Protein AF-A0A6I9YTC7-F1 (afdb_monomer_lite)

Foldseek 3Di:
DDDDDDDDDDDDDDDDDDDDDDDDDDDDDDDDDDDDDDDDDDDDDDDDDDDDDDDDDDDDDDDDDDDDDDDPDVVVVVVVVVVVVVVVVVVVVVVVVVVVVVVVVVVVVVVVVVVVVVVVVVVVVVVVVVVVVVVVVVVVVVVVVVVVVVVVVVVVVVVVVVVVVVVVVVVVVVVVVVVVVVVVVVVVVVVVVVVVVVVVVVVVVVVVVVVVVVVVVVVVVLVVCVVPPDDPPQWFDDPNKTKHKDPDQDFPVVLQVVLVVVQWGWDDDPDPVVVVVVCVRRDDDPVPVVLVVLVVVQVVDPGDRRTITITINPDRDNPD

pLDDT: mean 71.02, std 24.82, range [24.92, 98.5]

Secondary structure (DSSP, 8-state):
-------------------------------------------------------------------------HHHHHHHHHHHHHHHHHHHHHHHHHHHHHHHHHHHHHHHHHHHHHHHHHHHHHHHHHHHHHHHHHHHHHHHHHHHHHHHHHHHHHHHHHHHHHHHHHHHHHHHHHHHHHHHHHHHHHHHHHHHHHHHHHHHHHHHHHHHHHHHHHHHHHHHHHHS----TTPEEETTEEEEE-S----HHHHHHHHHHTT-EE---SSTTHHHHHHHHH--STTHHHHHHHHHHHTTSSS----SPEEEE-S-----

Sequence (320 aa):
MAGDITYADLRFARSPPEKSHGEEPNEGELTYENLQVPLGLEKEAAEGGTLKNTPELPCWATSCHRWRPVTNRPMLGALALCLFLLATNITLGVQYMQASRQLQQASRDHAAKSLFLGERTQHLQASLEKSQHRLRLTEQELNSTQKELNSTQKELNSTKKELNSTKKELNSTTEALWQSQAAKNQTWRQLQHQELLLGQANHSLALLQRERASLKINLSQASSCRKIGCCPDGWTLFRWKCLWVSEDQISWWKSKEACDKESSRLLVLPEPWSVRELWEAIVSTEQHQLMLRMYEKNFASSNPVVFTFVKIHLDLQPII

Radius of gyration: 88.44 Å; chains: 1; bounding box: 152×68×238 Å

InterPro domains:
  IPR016186 C-type lectin-like/link domain superfamily [G3DSA:3.10.100.10] (210-303)
  IPR016187 C-type lectin fold [SSF56436] (197-272)
  IPR039689 B-cell differentiation antigen CD72 [PTHR15028] (1-287)

Structure (mmCIF, N/CA/C/O backbone):
data_AF-A0A6I9YTC7-F1
#
_entry.id   AF-A0A6I9YTC7-F1
#
loop_
_atom_site.group_PDB
_atom_site.id
_atom_site.type_symbol
_atom_site.label_atom_id
_atom_site.label_alt_id
_atom_site.label_comp_id
_atom_site.label_asym_id
_atom_site.label_entity_id
_atom_site.label_seq_id
_atom_site.pdbx_PDB_ins_code
_atom_site.Cartn_x
_atom_site.Cartn_y
_atom_site.Cartn_z
_atom_site.occupancy
_atom_site.B_iso_or_equiv
_atom_site.auth_seq_id
_atom_site.auth_comp_id
_atom_site.auth_asym_id
_atom_site.auth_atom_id
_atom_site.pdbx_PDB_model_num
ATOM 1 N N . MET A 1 1 ? -17.966 -36.345 14.913 1.00 40.66 1 MET A N 1
ATOM 2 C CA . MET A 1 1 ? -18.866 -36.590 16.058 1.00 40.66 1 MET A CA 1
ATOM 3 C C . MET A 1 1 ? -19.277 -35.228 16.589 1.00 40.66 1 MET A C 1
ATOM 5 O O . MET A 1 1 ? -18.502 -34.615 17.305 1.00 40.66 1 MET A O 1
ATOM 9 N N . ALA A 1 2 ? -20.402 -34.698 16.113 1.00 42.12 2 ALA A N 1
ATOM 10 C CA . ALA A 1 2 ? -20.945 -33.417 16.556 1.00 42.12 2 ALA A CA 1
ATOM 11 C C . ALA A 1 2 ? -22.198 -33.731 17.379 1.00 42.12 2 ALA A C 1
ATOM 13 O O . ALA A 1 2 ? -23.077 -34.433 16.885 1.00 42.12 2 ALA A O 1
ATOM 14 N N . GLY A 1 3 ? -22.211 -33.323 18.647 1.00 44.97 3 GLY A N 1
ATOM 15 C CA . GLY A 1 3 ? -23.364 -33.487 19.526 1.00 44.97 3 GLY A CA 1
ATOM 16 C C . GLY A 1 3 ? -24.328 -32.325 19.332 1.00 44.97 3 GLY A C 1
ATOM 17 O O . GLY A 1 3 ? -23.922 -31.172 19.467 1.00 44.97 3 GLY A O 1
ATOM 18 N N . ASP A 1 4 ? -25.579 -32.643 19.009 1.00 43.69 4 ASP A N 1
ATOM 19 C CA . ASP A 1 4 ? -26.688 -31.693 18.984 1.00 43.69 4 ASP A CA 1
ATOM 20 C C . ASP A 1 4 ? -26.971 -31.182 20.400 1.00 43.69 4 ASP A C 1
ATOM 22 O O . ASP A 1 4 ? -27.141 -31.962 21.339 1.00 43.69 4 ASP A O 1
ATOM 26 N N . ILE A 1 5 ? -27.045 -29.859 20.550 1.00 55.69 5 ILE A N 1
ATOM 27 C CA . ILE A 1 5 ? -27.495 -29.203 21.778 1.00 55.69 5 ILE A CA 1
ATOM 28 C C . ILE A 1 5 ? -28.865 -28.592 21.491 1.00 55.69 5 ILE A C 1
ATOM 30 O O . ILE A 1 5 ? -28.987 -27.548 20.853 1.00 55.69 5 ILE A O 1
ATOM 34 N N . THR A 1 6 ? -29.909 -29.262 21.968 1.00 47.22 6 THR A N 1
ATOM 35 C CA . THR A 1 6 ? -31.290 -28.770 21.993 1.00 47.22 6 THR A CA 1
ATOM 36 C C . THR A 1 6 ? -31.481 -27.783 23.142 1.00 47.22 6 THR A C 1
ATOM 38 O O . THR A 1 6 ? -31.407 -28.163 24.310 1.00 47.22 6 THR A O 1
ATOM 41 N N . TYR A 1 7 ? -31.765 -26.523 22.814 1.00 44.69 7 TYR A N 1
ATOM 42 C CA . TYR A 1 7 ? -32.209 -25.511 23.773 1.00 44.69 7 TYR A CA 1
ATOM 43 C C . TYR A 1 7 ? -33.733 -25.565 23.934 1.00 44.69 7 TYR A C 1
ATOM 45 O O . TYR A 1 7 ? -34.467 -25.606 22.948 1.00 44.69 7 TYR A O 1
ATOM 53 N N . ALA A 1 8 ? -34.207 -25.554 25.181 1.00 48.31 8 ALA A N 1
ATOM 54 C CA . ALA A 1 8 ? -35.625 -25.438 25.505 1.00 48.31 8 ALA A CA 1
ATOM 55 C C . ALA A 1 8 ? -36.061 -23.961 25.505 1.00 48.31 8 ALA A C 1
ATOM 57 O O . ALA A 1 8 ? -35.446 -23.125 26.165 1.00 48.31 8 ALA A O 1
ATOM 58 N N . ASP A 1 9 ? -37.137 -23.668 24.772 1.00 38.75 9 ASP A N 1
ATOM 59 C CA . ASP A 1 9 ? -37.796 -22.362 24.663 1.00 38.75 9 ASP A CA 1
ATOM 60 C C . ASP A 1 9 ? -38.865 -22.249 25.770 1.00 38.75 9 ASP A C 1
ATOM 62 O O . ASP A 1 9 ? -39.881 -22.948 25.736 1.00 38.75 9 ASP A O 1
ATOM 66 N N . LEU A 1 10 ? -38.636 -21.411 26.788 1.00 47.09 10 LEU A N 1
ATOM 67 C CA . LEU A 1 10 ? -39.639 -21.106 27.814 1.00 47.09 10 LEU A CA 1
ATOM 68 C C . LEU A 1 10 ? -40.404 -19.845 27.409 1.00 47.09 10 LEU A C 1
ATOM 70 O O . LEU A 1 10 ? -39.924 -18.723 27.555 1.00 47.09 10 LEU A O 1
ATOM 74 N N . ARG A 1 11 ? -41.628 -20.045 26.915 1.00 42.22 11 ARG A N 1
ATOM 75 C CA . ARG A 1 11 ? -42.569 -18.973 26.583 1.00 42.22 11 ARG A CA 1
ATOM 76 C C . ARG A 1 11 ? -43.470 -18.677 27.774 1.00 42.22 11 ARG A C 1
ATOM 78 O O . ARG A 1 11 ? -44.264 -19.525 28.173 1.00 42.22 11 ARG A O 1
ATOM 85 N N . PHE A 1 12 ? -43.414 -17.449 28.278 1.00 47.75 12 PHE A N 1
ATOM 86 C CA . PHE A 1 12 ? -44.456 -16.897 29.141 1.00 47.75 12 PHE A CA 1
ATOM 87 C C . PHE A 1 12 ? -45.409 -16.057 28.289 1.00 47.75 12 PHE A C 1
ATOM 89 O O . PHE A 1 12 ? -44.999 -15.094 27.645 1.00 47.75 12 PHE A O 1
ATOM 96 N N . ALA A 1 13 ? -46.688 -16.426 28.278 1.00 40.50 13 ALA A N 1
ATOM 97 C CA . ALA A 1 13 ? -47.758 -15.631 27.690 1.00 40.50 13 ALA A CA 1
ATOM 98 C C . ALA A 1 13 ? -48.576 -14.969 28.808 1.00 40.50 13 ALA A C 1
ATOM 100 O O . ALA A 1 13 ? -49.139 -15.682 29.634 1.00 40.50 13 ALA A O 1
ATOM 101 N N . ARG A 1 14 ? -48.651 -13.630 28.828 1.00 36.38 14 ARG A N 1
ATOM 102 C CA . ARG A 1 14 ? -49.824 -12.800 28.454 1.00 36.38 14 ARG A CA 1
ATOM 103 C C . ARG A 1 14 ? -49.643 -11.356 28.956 1.00 36.38 14 ARG A C 1
ATOM 105 O O . ARG A 1 14 ? -49.273 -11.131 30.102 1.00 36.38 14 ARG A O 1
ATOM 112 N N . SER A 1 15 ? -49.933 -10.402 28.077 1.00 37.66 15 SER A N 1
ATOM 113 C CA . SER A 1 15 ? -50.007 -8.945 28.312 1.00 37.66 15 SER A CA 1
ATOM 114 C C . SER A 1 15 ? -51.481 -8.509 28.602 1.00 37.66 15 SER A C 1
ATOM 116 O O . SER A 1 15 ? -52.315 -9.400 28.765 1.00 37.66 15 SER A O 1
ATOM 118 N N . PRO A 1 16 ? -51.867 -7.205 28.609 1.00 53.16 16 PRO A N 1
ATOM 119 C CA . PRO A 1 16 ? -52.149 -6.332 29.768 1.00 53.16 16 PRO A CA 1
ATOM 120 C C . PRO A 1 16 ? -53.631 -5.820 29.784 1.00 53.16 16 PRO A C 1
ATOM 122 O O . PRO A 1 16 ? -54.475 -6.460 29.156 1.00 53.16 16 PRO A O 1
ATOM 125 N N . PRO A 1 17 ? -53.996 -4.704 30.470 1.00 46.81 17 PRO A N 1
ATOM 126 C CA . PRO A 1 17 ? -53.841 -3.399 29.810 1.00 46.81 17 PRO A CA 1
ATOM 127 C C . PRO A 1 17 ? -53.406 -2.221 30.703 1.00 46.81 17 PRO A C 1
ATOM 129 O O . PRO A 1 17 ? -53.617 -2.180 31.914 1.00 46.81 17 PRO A O 1
ATOM 132 N N . GLU A 1 18 ? -52.827 -1.242 30.009 1.00 38.62 18 GLU A N 1
ATOM 133 C CA . GLU A 1 18 ? -52.594 0.141 30.413 1.00 38.62 18 GLU A CA 1
ATOM 134 C C . GLU A 1 18 ? -53.862 0.831 30.934 1.00 38.62 18 GLU A C 1
ATOM 136 O O . GLU A 1 18 ? -54.945 0.707 30.357 1.00 38.62 18 GLU A O 1
ATOM 141 N N . LYS A 1 19 ? -53.687 1.678 31.952 1.00 31.33 19 LYS A N 1
ATOM 142 C CA . LYS A 1 19 ? -54.462 2.910 32.089 1.00 31.33 19 LYS A CA 1
ATOM 143 C C . LYS A 1 19 ? -53.524 4.058 32.447 1.00 31.33 19 LYS A C 1
ATOM 145 O O . LYS A 1 19 ? -52.765 4.000 33.407 1.00 31.33 19 LYS A O 1
ATOM 150 N N . SER A 1 20 ? -53.611 5.061 31.590 1.00 39.91 20 SER A N 1
ATOM 151 C CA . SER A 1 20 ? -53.012 6.387 31.589 1.00 39.91 20 SER A CA 1
ATOM 152 C C . SER A 1 20 ? -53.041 7.117 32.935 1.00 39.91 20 SER A C 1
ATOM 154 O O . SER A 1 20 ? -54.075 7.168 33.606 1.00 39.91 20 SER A O 1
ATOM 156 N N . HIS A 1 21 ? -51.946 7.810 33.243 1.00 31.20 21 HIS A N 1
ATOM 157 C CA . HIS A 1 21 ? -51.969 8.997 34.092 1.00 31.20 21 HIS A CA 1
ATOM 158 C C . HIS A 1 21 ? -51.398 10.179 33.313 1.00 31.20 21 HIS A C 1
ATOM 160 O O . HIS A 1 21 ? -50.205 10.239 33.028 1.00 31.20 21 HIS A O 1
ATOM 166 N N . GLY A 1 22 ? -52.304 11.083 32.954 1.00 35.03 22 GLY A N 1
ATOM 167 C CA . GLY A 1 22 ? -52.043 12.469 32.618 1.00 35.03 22 GLY A CA 1
ATOM 168 C C . GLY A 1 22 ? -53.063 13.322 33.374 1.00 35.03 22 GLY A C 1
ATOM 169 O O . GLY A 1 22 ? -54.247 12.993 33.359 1.00 35.03 22 GLY A O 1
ATOM 170 N N . GLU A 1 23 ? -52.534 14.366 34.012 1.00 33.44 23 GLU A N 1
ATOM 171 C CA . GLU A 1 23 ? -53.176 15.609 34.473 1.00 33.44 23 GLU A CA 1
ATOM 172 C C . GLU A 1 23 ? -54.053 15.630 35.747 1.00 33.44 23 GLU A C 1
ATOM 174 O O . GLU A 1 23 ? -55.148 15.080 35.828 1.00 33.44 23 GLU A O 1
ATOM 179 N N . GLU A 1 24 ? -53.529 16.382 36.729 1.00 39.47 24 GLU A N 1
ATOM 180 C CA . GLU A 1 24 ? -54.239 17.249 37.690 1.00 39.47 24 GLU A CA 1
ATOM 181 C C . GLU A 1 24 ? -55.344 18.089 37.005 1.00 39.47 24 GLU A C 1
ATOM 183 O O . GLU A 1 24 ? -55.159 18.460 35.843 1.00 39.47 24 GLU A O 1
ATOM 188 N N . PRO A 1 25 ? -56.462 18.452 37.686 1.00 43.59 25 PRO A N 1
ATOM 189 C CA . PRO A 1 25 ? -56.409 19.542 38.677 1.00 43.59 25 PRO A CA 1
ATOM 190 C C . PRO A 1 25 ? -57.426 19.509 39.849 1.00 43.59 25 PRO A C 1
ATOM 192 O O . PRO A 1 25 ? -58.544 19.026 39.734 1.00 43.59 25 PRO A O 1
ATOM 195 N N . ASN A 1 26 ? -56.982 20.122 40.950 1.00 36.22 26 ASN A N 1
ATOM 196 C CA . ASN A 1 26 ? -57.631 21.105 41.836 1.00 36.22 26 ASN A CA 1
ATOM 197 C C . ASN A 1 26 ? -59.054 20.912 42.449 1.00 36.22 26 ASN A C 1
ATOM 199 O O . ASN A 1 26 ? -60.034 20.622 41.775 1.00 36.22 26 ASN A O 1
ATOM 203 N N . GLU A 1 27 ? -59.101 21.285 43.737 1.00 40.56 27 GLU A N 1
ATOM 204 C CA . GLU A 1 27 ? -60.198 21.721 44.638 1.00 40.56 27 GLU A CA 1
ATOM 205 C C . GLU A 1 27 ? -61.335 20.776 45.049 1.00 40.56 27 GLU A C 1
ATOM 207 O O . GLU A 1 27 ? -62.034 20.157 44.254 1.00 40.56 27 GLU A O 1
ATOM 212 N N . GLY A 1 28 ? -61.565 20.760 46.365 1.00 36.41 28 GLY A N 1
ATOM 213 C CA . GLY A 1 28 ? -62.657 20.052 47.020 1.00 36.41 28 GLY A CA 1
ATOM 214 C C . GLY A 1 28 ? -62.566 20.157 48.538 1.00 36.41 28 GLY A C 1
ATOM 215 O O . GLY A 1 28 ? -62.427 19.152 49.227 1.00 36.41 28 GLY A O 1
ATOM 216 N N . GLU A 1 29 ? -62.584 21.391 49.036 1.00 33.94 29 GLU A N 1
ATOM 217 C CA . GLU A 1 29 ? -62.920 21.761 50.412 1.00 33.94 29 GLU A CA 1
ATOM 218 C C . GLU A 1 29 ? -64.196 21.039 50.874 1.00 33.94 29 GLU A C 1
ATOM 220 O O . GLU A 1 29 ? -65.190 21.059 50.155 1.00 33.94 29 GLU A O 1
ATOM 225 N N . LEU A 1 30 ? -64.175 20.421 52.061 1.00 43.12 30 LEU A N 1
ATOM 226 C CA . LEU A 1 30 ? -65.317 20.334 52.977 1.00 43.12 30 LEU A CA 1
ATOM 227 C C . LEU A 1 30 ? -64.826 19.907 54.371 1.00 43.12 30 LEU A C 1
ATOM 229 O O . LEU A 1 30 ? -64.135 18.910 54.569 1.00 43.12 30 LEU A O 1
ATOM 233 N N . THR A 1 31 ? -65.182 20.759 55.317 1.00 39.09 31 THR A N 1
ATOM 234 C CA . THR A 1 31 ? -64.938 20.784 56.755 1.00 39.09 31 THR A CA 1
ATOM 235 C C . THR A 1 31 ? -65.603 19.627 57.509 1.00 39.09 31 THR A C 1
ATOM 237 O O . THR A 1 31 ? -66.668 19.171 57.116 1.00 39.09 31 THR A O 1
ATOM 240 N N . TYR A 1 32 ? -65.018 19.197 58.636 1.00 35.25 32 TYR A N 1
ATOM 241 C CA . TYR A 1 32 ? -65.719 19.109 59.929 1.00 35.25 32 TYR A CA 1
ATOM 242 C C . TYR A 1 32 ? -64.729 18.983 61.103 1.00 35.25 32 TYR A C 1
ATOM 244 O O . TYR A 1 32 ? -63.578 18.583 60.950 1.00 35.25 32 TYR A O 1
ATOM 252 N N . GLU A 1 33 ? -65.208 19.434 62.257 1.00 36.00 33 GLU A N 1
ATOM 253 C CA . GLU A 1 33 ? -64.504 20.074 63.365 1.00 36.00 33 GLU A CA 1
ATOM 254 C C . GLU A 1 33 ? -63.810 19.175 64.405 1.00 36.00 33 GLU A C 1
ATOM 256 O O . GLU A 1 33 ? -64.186 18.039 64.680 1.00 36.00 33 GLU A O 1
ATOM 261 N N . ASN A 1 34 ? -62.826 19.819 65.041 1.00 43.94 34 ASN A N 1
ATOM 262 C CA . ASN A 1 34 ? -62.371 19.749 66.432 1.00 43.94 34 ASN A CA 1
ATOM 263 C C . ASN A 1 34 ? -63.203 18.954 67.459 1.00 43.94 34 ASN A C 1
ATOM 265 O O . ASN A 1 34 ? -64.387 19.207 67.650 1.00 43.94 34 ASN A O 1
ATOM 269 N N . LEU A 1 35 ? -62.476 18.206 68.300 1.00 39.56 35 LEU A N 1
ATOM 270 C CA . LEU A 1 35 ? -62.687 18.127 69.754 1.00 39.56 35 LEU A CA 1
ATOM 271 C C . LEU A 1 35 ? -61.315 17.962 70.450 1.00 39.56 35 LEU A C 1
ATOM 273 O O . LEU A 1 35 ? -60.858 16.855 70.723 1.00 39.56 35 LEU A O 1
ATOM 277 N N . GLN A 1 36 ? -60.654 19.090 70.737 1.00 40.66 36 GLN A N 1
ATOM 278 C CA . GLN A 1 36 ? -59.783 19.249 71.910 1.00 40.66 36 GLN A CA 1
ATOM 279 C C . GLN A 1 36 ? -60.639 19.754 73.077 1.00 40.66 36 GLN A C 1
ATOM 281 O O . GLN A 1 36 ? -61.352 20.741 72.917 1.00 40.66 36 GLN A O 1
ATOM 286 N N . VAL A 1 37 ? -60.529 19.124 74.251 1.00 36.53 37 VAL A N 1
ATOM 287 C CA . VAL A 1 37 ? -61.123 19.541 75.543 1.00 36.53 37 VAL A CA 1
ATOM 288 C C . VAL A 1 37 ? -60.170 19.033 76.659 1.00 36.53 37 VAL A C 1
ATOM 290 O O . VAL A 1 37 ? -59.556 17.985 76.460 1.00 36.53 37 VAL A O 1
ATOM 293 N N . PRO A 1 38 ? -59.906 19.766 77.767 1.00 42.09 38 PRO A N 1
ATOM 294 C CA . PRO A 1 38 ? -58.727 20.625 77.869 1.00 42.09 38 PRO A CA 1
ATOM 295 C C . PRO A 1 38 ? -57.845 20.300 79.094 1.00 42.09 38 PRO A C 1
ATOM 297 O O . PRO A 1 38 ? -58.235 19.597 80.026 1.00 42.09 38 PRO A O 1
ATOM 300 N N . LEU A 1 39 ? -56.653 20.892 79.109 1.00 33.94 39 LEU A N 1
ATOM 301 C CA . LEU A 1 39 ? -55.752 20.957 80.256 1.00 33.94 39 LEU A CA 1
ATOM 302 C C . LEU A 1 39 ? -55.738 22.406 80.754 1.00 33.94 39 LEU A C 1
ATOM 304 O O . LEU A 1 39 ? -55.400 23.309 79.993 1.00 33.94 39 LEU A O 1
ATOM 308 N N . GLY A 1 40 ? -56.101 22.605 82.022 1.00 32.12 40 GLY A N 1
ATOM 309 C CA . GLY A 1 40 ? -55.861 23.850 82.751 1.00 32.12 40 GLY A CA 1
ATOM 310 C C . GLY A 1 40 ? -57.042 24.312 83.601 1.00 32.12 40 GLY A C 1
ATOM 311 O O . GLY A 1 40 ? -57.997 24.870 83.076 1.00 32.12 40 GLY A O 1
ATOM 312 N N . LEU A 1 41 ? -56.940 24.148 84.921 1.00 29.66 41 LEU A N 1
ATOM 313 C CA . LEU A 1 41 ? -56.741 25.313 85.783 1.00 29.66 41 LEU A CA 1
ATOM 314 C C . LEU A 1 41 ? -56.203 24.883 87.156 1.00 29.66 41 LEU A C 1
ATOM 316 O O . LEU A 1 41 ? -56.637 23.889 87.736 1.00 29.66 41 LEU A O 1
ATOM 320 N N . GLU A 1 42 ? -55.241 25.669 87.619 1.00 32.56 42 GLU A N 1
ATOM 321 C CA . GLU A 1 42 ? -54.530 25.637 88.893 1.00 32.56 42 GLU A CA 1
ATOM 322 C C . GLU A 1 42 ? -55.413 25.534 90.145 1.00 32.56 42 GLU A C 1
ATOM 324 O O . GLU A 1 42 ? -56.555 25.995 90.173 1.00 32.56 42 GLU A O 1
ATOM 329 N N . LYS A 1 43 ? -54.789 25.100 91.250 1.00 29.88 43 LYS A N 1
ATOM 330 C CA . LYS A 1 43 ? -54.748 25.933 92.460 1.00 29.88 43 LYS A CA 1
ATOM 331 C C . LYS A 1 43 ? -53.434 25.754 93.221 1.00 29.88 43 LYS A C 1
ATOM 333 O O . LYS A 1 43 ? -52.921 24.648 93.364 1.00 29.88 43 LYS A O 1
ATOM 338 N N . GLU A 1 44 ? -52.929 26.905 93.641 1.00 32.75 44 GLU A N 1
ATOM 339 C CA . GLU A 1 44 ? -51.633 27.197 94.236 1.00 32.75 44 GLU A CA 1
ATOM 340 C C . GLU A 1 44 ? -51.413 26.691 95.670 1.00 32.75 44 GLU A C 1
ATOM 342 O O . GLU A 1 44 ? -52.309 26.206 96.362 1.00 32.75 44 GLU A O 1
ATOM 347 N N . ALA A 1 45 ? -50.160 26.870 96.085 1.00 29.94 45 ALA A N 1
ATOM 348 C CA . ALA A 1 45 ? -49.597 26.717 97.410 1.00 29.94 45 ALA A CA 1
ATOM 349 C C . ALA A 1 45 ? -49.857 27.913 98.361 1.00 29.94 45 ALA A C 1
ATOM 351 O O . ALA A 1 45 ? -50.223 29.003 97.939 1.00 29.94 45 ALA A O 1
ATOM 352 N N . ALA A 1 46 ? -49.489 27.666 99.628 1.00 30.19 46 ALA A N 1
ATOM 353 C CA . ALA A 1 46 ? -48.860 28.578 100.600 1.00 30.19 46 ALA A CA 1
ATOM 354 C C . ALA A 1 46 ? -49.706 29.288 101.693 1.00 30.19 46 ALA A C 1
ATOM 356 O O . ALA A 1 46 ? -50.460 30.220 101.452 1.00 30.19 46 ALA A O 1
ATOM 357 N N . GLU A 1 47 ? -49.423 28.826 102.924 1.00 29.56 47 GLU A N 1
ATOM 358 C CA . GLU A 1 47 ? -49.065 29.557 104.161 1.00 29.56 47 GLU A CA 1
ATOM 359 C C . GLU A 1 47 ? -50.020 30.530 104.885 1.00 29.56 47 GLU A C 1
ATOM 361 O O . GLU A 1 47 ? -50.507 31.512 104.338 1.00 29.56 47 GLU A O 1
ATOM 366 N N . GLY A 1 48 ? -50.094 30.345 106.220 1.00 26.38 48 GLY A N 1
ATOM 367 C CA . GLY A 1 48 ? -50.153 31.462 107.176 1.00 26.38 48 GLY A CA 1
ATOM 368 C C . GLY A 1 48 ? -51.006 31.282 108.446 1.00 26.38 48 GLY A C 1
ATOM 369 O O . GLY A 1 48 ? -52.200 31.546 108.422 1.00 26.38 48 GLY A O 1
ATOM 370 N N . GLY A 1 49 ? -50.363 30.991 109.591 1.00 27.88 49 GLY A N 1
ATOM 371 C CA . GLY A 1 49 ? -50.592 31.769 110.829 1.00 27.88 49 GLY A CA 1
ATOM 372 C C . GLY A 1 49 ? -51.506 31.248 111.963 1.00 27.88 49 GLY A C 1
ATOM 373 O O . GLY A 1 49 ? -52.657 31.640 112.067 1.00 27.88 49 GLY A O 1
ATOM 374 N N . THR A 1 50 ? -50.911 30.504 112.907 1.00 25.14 50 THR A N 1
ATOM 375 C CA . THR A 1 50 ? -50.705 30.897 114.331 1.00 25.14 50 THR A CA 1
ATOM 376 C C . THR A 1 50 ? -51.893 31.267 115.266 1.00 25.14 50 THR A C 1
ATOM 378 O O . THR A 1 50 ? -52.341 32.405 115.310 1.00 25.14 50 THR A O 1
ATOM 381 N N . LEU A 1 51 ? -52.199 30.316 116.175 1.00 27.81 51 LEU A N 1
ATOM 382 C CA . LEU A 1 51 ? -52.077 30.383 117.663 1.00 27.81 51 LEU A CA 1
ATOM 383 C C . LEU A 1 51 ? -53.084 31.198 118.514 1.00 27.81 51 LEU A C 1
ATOM 385 O O . LEU A 1 51 ? -53.091 32.423 118.493 1.00 27.81 51 LEU A O 1
ATOM 389 N N . LYS A 1 52 ? -53.803 30.485 119.403 1.00 28.70 52 LYS A N 1
ATOM 390 C CA . LYS A 1 52 ? -53.908 30.665 120.883 1.00 28.70 52 LYS A CA 1
ATOM 391 C C . LYS A 1 52 ? -54.969 29.692 121.427 1.00 28.70 52 LYS A C 1
ATOM 393 O O . LYS A 1 52 ? -56.121 29.758 121.033 1.00 28.70 52 LYS A O 1
ATOM 398 N N . ASN A 1 53 ? -54.551 28.630 122.116 1.00 28.06 53 ASN A N 1
ATOM 399 C CA . ASN A 1 53 ? -54.382 28.508 123.579 1.00 28.06 53 ASN A CA 1
ATOM 400 C C . ASN A 1 53 ? -55.637 27.914 124.256 1.00 28.06 53 ASN A C 1
ATOM 402 O O . ASN A 1 53 ? -56.670 28.566 124.306 1.00 28.06 53 ASN A O 1
ATOM 406 N N . THR A 1 54 ? -55.487 26.653 124.696 1.00 24.92 54 THR A N 1
ATOM 407 C CA . THR A 1 54 ? -55.807 26.042 126.018 1.00 24.92 54 THR A CA 1
ATOM 408 C C . THR A 1 54 ? -56.695 26.791 127.034 1.00 24.92 54 THR A C 1
ATOM 410 O O . THR A 1 54 ? -56.746 28.015 126.998 1.00 24.92 54 THR A O 1
ATOM 413 N N . PRO A 1 55 ? -57.194 26.128 128.106 1.00 49.31 55 PRO A N 1
ATOM 414 C CA . PRO A 1 55 ? -57.340 24.690 128.407 1.00 49.31 55 PRO A CA 1
ATOM 415 C C . PRO A 1 55 ? -58.744 24.363 128.986 1.00 49.31 55 PRO A C 1
ATOM 417 O O . PRO A 1 55 ? -59.612 25.226 129.043 1.00 49.31 55 PRO A O 1
ATOM 420 N N . GLU A 1 56 ? -58.957 23.113 129.407 1.00 25.88 56 GLU A N 1
ATOM 421 C CA . GLU A 1 56 ? -59.456 22.716 130.748 1.00 25.88 56 GLU A CA 1
ATOM 422 C C . GLU A 1 56 ? -60.112 21.322 130.661 1.00 25.88 56 GLU A C 1
ATOM 424 O O . GLU A 1 56 ? -61.150 21.106 130.037 1.00 25.88 56 GLU A O 1
ATOM 429 N N . LEU A 1 57 ? -59.441 20.362 131.301 1.00 37.28 57 LEU A N 1
ATOM 430 C CA . LEU A 1 57 ? -60.011 19.133 131.864 1.00 37.28 57 LEU A CA 1
ATOM 431 C C . LEU A 1 57 ? -61.075 19.500 132.927 1.00 37.28 57 LEU A C 1
ATOM 433 O O . LEU A 1 57 ? -61.002 20.600 133.467 1.00 37.28 57 LEU A O 1
ATOM 437 N N . PRO A 1 58 ? -62.027 18.616 133.296 1.00 38.41 58 PRO A N 1
ATOM 438 C CA . PRO A 1 58 ? -61.767 17.577 134.316 1.00 38.41 58 PRO A CA 1
ATOM 439 C C . PRO A 1 58 ? -62.458 16.231 134.002 1.00 38.41 58 PRO A C 1
ATOM 441 O O . PRO A 1 58 ? -63.583 16.172 133.525 1.00 38.41 58 PRO A O 1
ATOM 444 N N . CYS A 1 59 ? -61.768 15.092 134.108 1.00 32.44 59 CYS A N 1
ATOM 445 C CA . CYS A 1 59 ? -61.576 14.308 135.339 1.00 32.44 59 CYS A CA 1
ATOM 446 C C . CYS A 1 59 ? -62.865 14.056 136.141 1.00 32.44 59 CYS A C 1
ATOM 448 O O . CYS A 1 59 ? -63.359 14.954 136.809 1.00 32.44 59 CYS A O 1
ATOM 450 N N . TRP A 1 60 ? -63.285 12.791 136.234 1.00 32.62 60 TRP A N 1
ATOM 451 C CA . TRP A 1 60 ? -63.148 12.062 137.499 1.00 32.62 60 TRP A CA 1
ATOM 452 C C . TRP A 1 60 ? -63.276 10.550 137.304 1.00 32.62 60 TRP A C 1
ATOM 454 O O . TRP A 1 60 ? -64.060 10.035 136.510 1.00 32.62 60 TRP A O 1
ATOM 464 N N . ALA A 1 61 ? -62.451 9.859 138.078 1.00 31.86 61 ALA A N 1
ATOM 465 C CA . ALA A 1 61 ? -62.573 8.465 138.426 1.00 31.86 61 ALA A CA 1
ATOM 466 C C . ALA A 1 61 ? -63.458 8.352 139.673 1.00 31.86 61 ALA A C 1
ATOM 468 O O . ALA A 1 61 ? -63.229 9.087 140.632 1.00 31.86 61 ALA A O 1
ATOM 469 N N . THR A 1 62 ? -64.400 7.407 139.725 1.00 36.16 62 THR A N 1
ATOM 470 C CA . THR A 1 62 ? -64.579 6.549 140.912 1.00 36.16 62 THR A CA 1
ATOM 471 C C . THR A 1 62 ? -65.443 5.328 140.618 1.00 36.16 62 THR A C 1
ATOM 473 O O . THR A 1 62 ? -66.248 5.279 139.695 1.00 36.16 62 THR A O 1
ATOM 476 N N . SER A 1 63 ? -65.159 4.311 141.415 1.00 33.12 63 SER A N 1
ATOM 477 C CA . SER A 1 63 ? -65.481 2.903 141.273 1.00 33.12 63 SER A CA 1
ATOM 478 C C . SER A 1 63 ? -66.776 2.510 142.007 1.00 33.12 63 SER A C 1
ATOM 480 O O . SER A 1 63 ? -67.247 3.242 142.869 1.00 33.12 63 SER A O 1
ATOM 482 N N . CYS A 1 64 ? -67.224 1.273 141.749 1.00 30.08 64 CYS A N 1
ATOM 483 C CA . CYS A 1 64 ? -67.939 0.374 142.671 1.00 30.08 64 CYS A CA 1
ATOM 484 C C . CYS A 1 64 ? -69.404 0.670 143.094 1.00 30.08 64 CYS A C 1
ATOM 486 O O . CYS A 1 64 ? -69.658 1.450 143.999 1.00 30.08 64 CYS A O 1
ATOM 488 N N . HIS A 1 65 ? -70.366 -0.118 142.580 1.00 36.59 65 HIS A N 1
ATOM 489 C CA . HIS A 1 65 ? -71.026 -1.239 143.295 1.00 36.59 65 HIS A CA 1
ATOM 490 C C . HIS A 1 65 ? -72.460 -1.558 142.798 1.00 36.59 65 HIS A C 1
ATOM 492 O O . HIS A 1 65 ? -73.400 -0.799 142.970 1.00 36.59 65 HIS A O 1
ATOM 498 N N . ARG A 1 66 ? -72.601 -2.802 142.318 1.00 29.44 66 ARG A N 1
ATOM 499 C CA . ARG A 1 66 ? -73.568 -3.826 142.768 1.00 29.44 66 ARG A CA 1
ATOM 500 C C . ARG A 1 66 ? -75.093 -3.661 142.513 1.00 29.44 66 ARG A C 1
ATOM 502 O O . ARG A 1 66 ? -75.811 -3.154 143.357 1.00 29.44 66 ARG A O 1
ATOM 509 N N . TRP A 1 67 ? -75.537 -4.393 141.472 1.00 27.52 67 TRP A N 1
ATOM 510 C CA . TRP A 1 67 ? -76.719 -5.293 141.356 1.00 27.52 67 TRP A CA 1
ATOM 511 C C . TRP A 1 67 ? -78.120 -4.646 141.378 1.00 27.52 67 TRP A C 1
ATOM 513 O O . TRP A 1 67 ? -78.504 -4.005 142.343 1.00 27.52 67 TRP A O 1
ATOM 523 N N . ARG A 1 68 ? -78.985 -4.881 140.378 1.00 30.36 68 ARG A N 1
ATOM 524 C CA . ARG A 1 68 ? -79.679 -6.166 140.108 1.00 30.36 68 ARG A CA 1
ATOM 525 C C . ARG A 1 68 ? -80.416 -6.114 138.737 1.00 30.36 68 ARG A C 1
ATOM 527 O O . ARG A 1 68 ? -80.496 -5.042 138.155 1.00 30.36 68 ARG A O 1
ATOM 534 N N . PRO A 1 69 ? -80.924 -7.239 138.202 1.00 48.53 69 PRO A N 1
ATOM 535 C CA . PRO A 1 69 ? -80.320 -8.011 137.116 1.00 48.53 69 PRO A CA 1
ATOM 536 C C . PRO A 1 69 ? -81.088 -7.883 135.778 1.00 48.53 69 PRO A C 1
ATOM 538 O O . PRO A 1 69 ? -82.092 -7.188 135.712 1.00 48.53 69 PRO A O 1
ATOM 541 N N . VAL A 1 70 ? -80.672 -8.685 134.778 1.00 44.81 70 VAL A N 1
ATOM 542 C CA . VAL A 1 70 ? -81.452 -9.092 133.577 1.00 44.81 70 VAL A CA 1
ATOM 543 C C . VAL A 1 70 ? -81.397 -8.043 132.444 1.00 44.81 70 VAL A C 1
ATOM 545 O O . VAL A 1 70 ? -81.880 -6.939 132.602 1.00 44.81 70 VAL A O 1
ATOM 548 N N . THR A 1 71 ? -80.793 -8.241 131.265 1.00 53.53 71 THR A N 1
ATOM 549 C CA . THR A 1 71 ? -80.473 -9.444 130.472 1.00 53.53 71 THR A CA 1
ATOM 550 C C . THR A 1 71 ? -79.309 -9.164 129.504 1.00 53.53 71 THR A C 1
ATOM 552 O O . THR A 1 71 ? -79.383 -8.251 128.682 1.00 53.53 71 THR A O 1
ATOM 555 N N . ASN A 1 72 ? -78.282 -10.019 129.521 1.00 56.25 72 ASN A N 1
ATOM 556 C CA . ASN A 1 72 ? -77.175 -10.072 128.557 1.00 56.25 72 ASN A CA 1
ATOM 557 C C . ASN A 1 72 ? -77.640 -10.573 127.174 1.00 56.25 72 ASN A C 1
ATOM 559 O O . ASN A 1 72 ? -77.401 -11.725 126.819 1.00 56.25 72 ASN A O 1
ATOM 563 N N . ARG A 1 73 ? -78.328 -9.738 126.387 1.00 57.53 73 ARG A N 1
ATOM 564 C CA . ARG A 1 73 ? -78.700 -10.068 124.995 1.00 57.53 73 ARG A CA 1
ATOM 565 C C . ARG A 1 73 ? -78.172 -9.097 123.921 1.00 57.53 73 ARG A C 1
ATOM 567 O O . ARG A 1 73 ? -77.641 -9.604 122.935 1.00 57.53 73 ARG A O 1
ATOM 574 N N . PRO A 1 74 ? -78.197 -7.754 124.070 1.00 59.72 74 PRO A N 1
ATOM 575 C CA . PRO A 1 74 ? -77.785 -6.867 122.973 1.00 59.72 74 PRO A CA 1
ATOM 576 C C . PRO A 1 74 ? -76.258 -6.748 122.813 1.00 59.72 74 PRO A C 1
ATOM 578 O O . PRO A 1 74 ? -75.777 -6.576 121.697 1.00 59.72 74 PRO A O 1
ATOM 581 N N . MET A 1 75 ? -75.477 -6.918 123.889 1.00 61.41 75 MET A N 1
ATOM 582 C CA . MET A 1 75 ? -74.005 -6.893 123.829 1.00 61.41 75 MET A CA 1
ATOM 583 C C . MET A 1 75 ? -73.431 -8.153 123.160 1.00 61.41 75 MET A C 1
ATOM 585 O O . MET A 1 75 ? -72.469 -8.058 122.403 1.00 61.41 75 MET A O 1
ATOM 589 N N . LEU A 1 76 ? -74.069 -9.315 123.369 1.00 64.12 76 LEU A N 1
ATOM 590 C CA . LEU A 1 76 ? -73.764 -10.553 122.642 1.00 64.12 76 LEU A CA 1
ATOM 591 C C . LEU A 1 76 ? -74.142 -10.443 121.159 1.00 64.12 76 LEU A C 1
ATOM 593 O O . LEU A 1 76 ? -73.401 -10.931 120.314 1.00 64.12 76 LEU A O 1
ATOM 597 N N . GLY A 1 77 ? -75.261 -9.781 120.842 1.00 74.81 77 GLY A N 1
ATOM 598 C CA . GLY A 1 77 ? -75.692 -9.526 119.465 1.00 74.81 77 GLY A CA 1
ATOM 599 C C . GLY A 1 77 ? -74.745 -8.597 118.699 1.00 74.81 77 GLY A C 1
ATOM 600 O O . GLY A 1 77 ? -74.389 -8.901 117.567 1.00 74.81 77 GLY A O 1
ATOM 601 N N . ALA A 1 78 ? -74.274 -7.512 119.322 1.00 77.69 78 ALA A N 1
ATOM 602 C CA . ALA A 1 78 ? -73.290 -6.607 118.724 1.00 77.69 78 ALA A CA 1
ATOM 603 C C . ALA A 1 78 ? -71.910 -7.268 118.553 1.00 77.69 78 ALA A C 1
ATOM 605 O O . ALA A 1 78 ? -71.286 -7.110 117.507 1.00 77.69 78 ALA A O 1
ATOM 606 N N . LEU A 1 79 ? -71.457 -8.060 119.536 1.00 79.75 79 LEU A N 1
ATOM 607 C CA . LEU A 1 79 ? -70.250 -8.888 119.412 1.00 79.75 79 LEU A CA 1
ATOM 608 C C . LEU A 1 79 ? -70.385 -9.913 118.285 1.00 79.75 79 LEU A C 1
ATOM 610 O O . LEU A 1 79 ? -69.467 -10.049 117.484 1.00 79.75 79 LEU A O 1
ATOM 614 N N . ALA A 1 80 ? -71.532 -10.587 118.179 1.00 80.62 80 ALA A N 1
ATOM 615 C CA . ALA A 1 80 ? -71.806 -11.521 117.095 1.00 80.62 80 ALA A CA 1
ATOM 616 C C . ALA A 1 80 ? -71.810 -10.816 115.729 1.00 80.62 80 ALA A C 1
ATOM 618 O O . ALA A 1 80 ? -71.162 -11.300 114.808 1.00 80.62 80 ALA A O 1
ATOM 619 N N . LEU A 1 81 ? -72.457 -9.652 115.600 1.00 86.31 81 LEU A N 1
ATOM 620 C CA . LEU A 1 81 ? -72.472 -8.862 114.363 1.00 86.31 81 LEU A CA 1
ATOM 621 C C . LEU A 1 81 ? -71.059 -8.404 113.967 1.00 86.31 81 LEU A C 1
ATOM 623 O O . LEU A 1 81 ? -70.682 -8.481 112.802 1.00 86.31 81 LEU A O 1
ATOM 627 N N . CYS A 1 82 ? -70.254 -7.984 114.944 1.00 84.50 82 CYS A N 1
ATOM 628 C CA . CYS A 1 82 ? -68.869 -7.574 114.734 1.00 84.50 82 CYS A CA 1
ATOM 629 C C . CYS A 1 82 ? -67.980 -8.761 114.318 1.00 84.50 82 CYS A C 1
ATOM 631 O O . CYS A 1 82 ? -67.189 -8.643 113.386 1.00 84.50 82 CYS A O 1
ATOM 633 N N . LEU A 1 83 ? -68.162 -9.936 114.935 1.00 86.06 83 LEU A N 1
ATOM 634 C CA . LEU A 1 83 ? -67.486 -11.178 114.540 1.00 86.06 83 LEU A CA 1
ATOM 635 C C . LEU A 1 83 ? -67.902 -11.639 113.136 1.00 86.06 83 LEU A C 1
ATOM 637 O O . LEU A 1 83 ? -67.045 -12.068 112.367 1.00 86.06 83 LEU A O 1
ATOM 641 N N . PHE A 1 84 ? -69.181 -11.501 112.771 1.00 86.81 84 PHE A N 1
ATOM 642 C CA . PHE A 1 84 ? -69.658 -11.759 111.410 1.00 86.81 84 PHE A CA 1
ATOM 643 C C . PHE A 1 84 ? -69.023 -10.797 110.397 1.00 86.81 84 PHE A C 1
ATOM 645 O O . PHE A 1 84 ? -68.522 -11.257 109.375 1.00 86.81 84 PHE A O 1
ATOM 652 N N . LEU A 1 85 ? -68.960 -9.493 110.693 1.00 86.12 85 LEU A N 1
ATOM 653 C CA . LEU A 1 85 ? -68.317 -8.494 109.828 1.00 86.12 85 LEU A CA 1
ATOM 654 C C . LEU A 1 85 ? -66.801 -8.717 109.686 1.00 86.12 85 LEU A C 1
ATOM 656 O O . LEU A 1 85 ? -66.236 -8.528 108.606 1.00 86.12 85 LEU A O 1
ATOM 660 N N . LEU A 1 86 ? -66.125 -9.144 110.755 1.00 88.62 86 LEU A N 1
ATOM 661 C CA . LEU A 1 86 ? -64.715 -9.536 110.705 1.00 88.62 86 LEU A CA 1
ATOM 662 C C . LEU A 1 86 ? -64.525 -10.795 109.853 1.00 88.62 86 LEU A C 1
ATOM 664 O O . LEU A 1 86 ? -63.646 -10.815 108.996 1.00 88.62 86 LEU A O 1
ATOM 668 N N . ALA A 1 87 ? -65.381 -11.809 110.009 1.00 88.62 87 ALA A N 1
ATOM 669 C CA . ALA A 1 87 ? -65.342 -13.017 109.189 1.00 88.62 87 ALA A CA 1
ATOM 670 C C . ALA A 1 87 ? -65.591 -12.717 107.697 1.00 88.62 87 ALA A C 1
ATOM 672 O O . ALA A 1 87 ? -64.884 -13.247 106.836 1.00 88.62 87 ALA A O 1
ATOM 673 N N . THR A 1 88 ? -66.527 -11.820 107.363 1.00 88.31 88 THR A N 1
ATOM 674 C CA . THR A 1 88 ? -66.757 -11.391 105.971 1.00 88.31 88 THR A CA 1
ATOM 675 C C . THR A 1 88 ? -65.574 -10.608 105.402 1.00 88.31 88 THR A C 1
ATOM 677 O O . THR A 1 88 ? -65.185 -10.837 104.262 1.00 88.31 88 THR A O 1
ATOM 680 N N . ASN A 1 89 ? -64.938 -9.733 106.188 1.00 87.25 89 ASN A N 1
ATOM 681 C CA . ASN A 1 89 ? -63.750 -8.999 105.738 1.00 87.25 89 ASN A CA 1
ATOM 682 C C . ASN A 1 89 ? -62.530 -9.915 105.554 1.00 87.25 89 ASN A C 1
ATOM 684 O O . ASN A 1 89 ? -61.793 -9.761 104.585 1.00 87.25 89 ASN A O 1
ATOM 688 N N . ILE A 1 90 ? -62.331 -10.902 106.434 1.00 89.25 90 ILE A N 1
ATOM 689 C CA . ILE A 1 90 ? -61.248 -11.889 106.303 1.00 89.25 90 ILE A CA 1
ATOM 690 C C . ILE A 1 90 ? -61.470 -12.768 105.067 1.00 89.25 90 ILE A C 1
ATOM 692 O O . ILE A 1 90 ? -60.534 -12.999 104.306 1.00 89.25 90 ILE A O 1
ATOM 696 N N . THR A 1 91 ? -62.700 -13.230 104.822 1.00 88.75 91 THR A N 1
ATOM 697 C CA . THR A 1 91 ? -63.016 -14.046 103.635 1.00 88.75 91 THR A CA 1
ATOM 698 C C . THR A 1 91 ? -62.876 -13.258 102.330 1.00 88.75 91 THR A C 1
ATOM 700 O O . THR A 1 91 ? -62.261 -13.766 101.393 1.00 88.75 91 THR A O 1
ATOM 703 N N . LEU A 1 92 ? -63.336 -12.001 102.278 1.00 89.50 92 LEU A N 1
ATOM 704 C CA . LEU A 1 92 ? -63.064 -11.080 101.165 1.00 89.50 92 LEU A CA 1
ATOM 705 C C . LEU A 1 92 ? -61.561 -10.835 100.983 1.00 89.50 92 LEU A C 1
ATOM 707 O O . LEU A 1 92 ? -61.073 -10.848 99.857 1.00 89.50 92 LEU A O 1
ATOM 711 N N . GLY A 1 93 ? -60.816 -10.674 102.079 1.00 91.81 93 GLY A N 1
ATOM 712 C CA . GLY A 1 93 ? -59.364 -10.512 102.065 1.00 91.81 93 GLY A CA 1
ATOM 713 C C . GLY A 1 93 ? -58.636 -11.727 101.490 1.00 91.81 93 GLY A C 1
ATOM 714 O O . GLY A 1 93 ? -57.738 -11.560 100.671 1.00 91.81 93 GLY A O 1
ATOM 715 N N . VAL A 1 94 ? -59.046 -12.951 101.841 1.00 90.88 94 VAL A N 1
ATOM 716 C CA . VAL A 1 94 ? -58.479 -14.193 101.282 1.00 90.88 94 VAL A CA 1
ATOM 717 C C . VAL A 1 94 ? -58.816 -14.336 99.797 1.00 90.88 94 VAL A C 1
ATOM 719 O O . VAL A 1 94 ? -57.921 -14.642 99.012 1.00 90.88 94 VAL A O 1
ATOM 722 N N . GLN A 1 95 ? -60.059 -14.055 99.395 1.00 91.12 95 GLN A N 1
ATOM 723 C CA . GLN A 1 95 ? -60.471 -14.049 97.984 1.00 91.12 95 GLN A CA 1
ATOM 724 C C . GLN A 1 95 ? -59.676 -13.017 97.174 1.00 91.12 95 GLN A C 1
ATOM 726 O O . GLN A 1 95 ? -59.159 -13.329 96.104 1.00 91.12 95 GLN A O 1
ATOM 731 N N . TYR A 1 96 ? -59.501 -11.808 97.713 1.00 90.50 96 TYR A N 1
ATOM 732 C CA . TYR A 1 96 ? -58.700 -10.757 97.092 1.00 90.50 96 TYR A CA 1
ATOM 733 C C . TYR A 1 96 ? -57.218 -11.141 97.016 1.00 90.50 96 TYR A C 1
ATOM 735 O O . TYR A 1 96 ? -56.581 -10.946 95.986 1.00 90.50 96 TYR A O 1
ATOM 743 N N . MET A 1 97 ? -56.663 -11.751 98.066 1.00 89.75 97 MET A N 1
ATOM 744 C CA . MET A 1 97 ? -55.284 -12.246 98.083 1.00 89.75 97 MET A CA 1
ATOM 745 C C . MET A 1 97 ? -55.082 -13.373 97.061 1.00 89.75 97 MET A C 1
ATOM 747 O O . MET A 1 97 ? -54.050 -13.430 96.396 1.00 89.75 97 MET A O 1
ATOM 751 N N . GLN A 1 98 ? -56.063 -14.264 96.913 1.00 90.44 98 GLN A N 1
ATOM 752 C CA . GLN A 1 98 ? -56.038 -15.360 95.950 1.00 90.44 98 GLN A CA 1
ATOM 753 C C . GLN A 1 98 ? -56.152 -14.844 94.510 1.00 90.44 98 GLN A C 1
ATOM 755 O O . GLN A 1 98 ? -55.339 -15.230 93.670 1.00 90.44 98 GLN A O 1
ATOM 760 N N . ALA A 1 99 ? -57.074 -13.915 94.244 1.00 91.12 99 ALA A N 1
ATOM 761 C CA . ALA A 1 99 ? -57.200 -13.238 92.955 1.00 91.12 99 ALA A CA 1
ATOM 762 C C . ALA A 1 99 ? -55.940 -12.424 92.613 1.00 91.12 99 ALA A C 1
ATOM 764 O O . ALA A 1 99 ? -55.431 -12.513 91.500 1.00 91.12 99 ALA A O 1
ATOM 765 N N . SER A 1 100 ? -55.376 -11.703 93.585 1.00 90.19 100 SER A N 1
ATOM 766 C CA . SER A 1 100 ? -54.130 -10.943 93.432 1.00 90.19 100 SER A CA 1
ATOM 767 C C . SER A 1 100 ? -52.940 -11.856 93.116 1.00 90.19 100 SER A C 1
ATOM 769 O O . SER A 1 100 ? -52.167 -11.571 92.204 1.00 90.19 100 SER A O 1
ATOM 771 N N . ARG A 1 101 ? -52.830 -13.022 93.773 1.00 90.81 101 ARG A N 1
ATOM 772 C CA . ARG A 1 101 ? -51.803 -14.031 93.453 1.00 90.81 101 ARG A CA 1
ATOM 773 C C . ARG A 1 101 ? -51.958 -14.604 92.046 1.00 90.81 101 ARG A C 1
ATOM 775 O O . ARG A 1 101 ? -50.949 -14.752 91.360 1.00 90.81 101 ARG A O 1
ATOM 782 N N . GLN A 1 102 ? -53.184 -14.900 91.612 1.00 90.44 102 GLN A N 1
ATOM 783 C CA . GLN A 1 102 ? -53.451 -15.356 90.243 1.00 90.44 102 GLN A CA 1
ATOM 784 C C . GLN A 1 102 ? -53.075 -14.285 89.216 1.00 90.44 102 GLN A C 1
ATOM 786 O O . GLN A 1 102 ? -52.385 -14.587 88.244 1.00 90.44 102 GLN A O 1
ATOM 791 N N . LEU A 1 103 ? -53.437 -13.022 89.468 1.00 90.88 103 LEU A N 1
ATOM 792 C CA . LEU A 1 103 ? -53.048 -11.900 88.614 1.00 90.88 103 LEU A CA 1
ATOM 793 C C . LEU A 1 103 ? -51.525 -11.725 88.563 1.00 90.88 103 LEU A C 1
ATOM 795 O O . LEU A 1 103 ? -50.970 -11.433 87.509 1.00 90.88 103 LEU A O 1
ATOM 799 N N . GLN A 1 104 ? -50.836 -11.931 89.687 1.00 92.12 104 GLN A N 1
ATOM 800 C CA . GLN A 1 104 ? -49.385 -11.785 89.784 1.00 92.12 104 GLN A CA 1
ATOM 801 C C . GLN A 1 104 ? -48.619 -12.944 89.127 1.00 92.12 104 GLN A C 1
ATOM 803 O O . GLN A 1 104 ? -47.506 -12.744 88.646 1.00 92.12 104 GLN A O 1
ATOM 808 N N . GLN A 1 105 ? -49.182 -14.155 89.086 1.00 89.81 105 GLN A N 1
ATOM 809 C CA . GLN A 1 105 ? -48.645 -15.259 88.282 1.00 89.81 105 GLN A CA 1
ATOM 810 C C . GLN A 1 105 ? -48.880 -15.012 86.789 1.00 89.81 105 GLN A C 1
ATOM 812 O O . GLN A 1 105 ? -47.929 -15.067 86.015 1.00 89.81 105 GLN A O 1
ATOM 817 N N . ALA A 1 106 ? -50.100 -14.622 86.405 1.00 90.31 106 ALA A N 1
ATOM 818 C CA . ALA A 1 106 ? -50.419 -14.271 85.024 1.00 90.31 106 ALA A CA 1
ATOM 819 C C . ALA A 1 106 ? -49.550 -13.109 84.510 1.00 90.31 106 ALA A C 1
ATOM 821 O O . ALA A 1 106 ? -49.060 -13.163 83.385 1.00 90.31 106 ALA A O 1
ATOM 822 N N . SER A 1 107 ? -49.288 -12.081 85.328 1.00 90.69 107 SER A N 1
ATOM 823 C CA . SER A 1 107 ? -48.425 -10.966 84.920 1.00 90.69 107 SER A CA 1
ATOM 824 C C . SER A 1 107 ? -46.965 -11.386 84.741 1.00 90.69 107 SER A C 1
ATOM 826 O O . SER A 1 107 ? -46.323 -10.920 83.802 1.00 90.69 107 SER A O 1
ATOM 828 N N . ARG A 1 108 ? -46.445 -12.299 85.577 1.00 90.88 108 ARG A N 1
ATOM 829 C CA . ARG A 1 108 ? -45.095 -12.865 85.412 1.00 90.88 108 ARG A CA 1
ATOM 830 C C . ARG A 1 108 ? -44.984 -13.713 84.150 1.00 90.88 108 ARG A C 1
ATOM 832 O O . ARG A 1 108 ? -44.004 -13.565 83.427 1.00 90.88 108 ARG A O 1
ATOM 839 N N . ASP A 1 109 ? -45.990 -14.527 83.850 1.00 92.06 109 ASP A N 1
ATOM 840 C CA . ASP A 1 109 ? -46.021 -15.330 82.624 1.00 92.06 109 ASP A CA 1
ATOM 841 C C . ASP A 1 109 ? -46.125 -14.441 81.376 1.00 92.06 109 ASP A C 1
ATOM 843 O O . ASP A 1 109 ? -45.415 -14.655 80.390 1.00 92.06 109 ASP A O 1
ATOM 847 N N . HIS A 1 110 ? -46.944 -13.384 81.427 1.00 88.88 110 HIS A N 1
ATOM 848 C CA . HIS A 1 110 ? -47.003 -12.377 80.368 1.00 88.88 110 HIS A CA 1
ATOM 849 C C . HIS A 1 110 ? -45.684 -11.613 80.216 1.00 88.88 110 HIS A C 1
ATOM 851 O O . HIS A 1 110 ? -45.280 -11.366 79.083 1.00 88.88 110 HIS A O 1
ATOM 857 N N . ALA A 1 111 ? -44.995 -11.285 81.313 1.00 91.50 111 ALA A N 1
ATOM 858 C CA . ALA A 1 111 ? -43.687 -10.632 81.283 1.00 91.50 111 ALA A CA 1
ATOM 859 C C . ALA A 1 111 ? -42.591 -11.548 80.707 1.00 91.50 111 ALA A C 1
ATOM 861 O O . ALA A 1 111 ? -41.786 -11.115 79.890 1.00 91.50 111 ALA A O 1
ATOM 862 N N . ALA A 1 112 ? -42.578 -12.834 81.066 1.00 91.69 112 ALA A N 1
ATOM 863 C CA . ALA A 1 112 ? -41.642 -13.800 80.493 1.00 91.69 112 ALA A CA 1
ATOM 864 C C . ALA A 1 112 ? -41.893 -13.998 78.988 1.00 91.69 112 ALA A C 1
ATOM 866 O O . ALA A 1 112 ? -40.959 -14.012 78.184 1.00 91.69 112 ALA A O 1
ATOM 867 N N . LYS A 1 113 ? -43.167 -14.087 78.582 1.00 93.62 113 LYS A N 1
ATOM 868 C CA . LYS A 1 113 ? -43.553 -14.226 77.174 1.00 93.62 113 LYS A CA 1
ATOM 869 C C . LYS A 1 113 ? -43.301 -12.950 76.369 1.00 93.62 113 LYS A C 1
ATOM 871 O O . LYS A 1 113 ? -42.927 -13.054 75.204 1.00 93.62 113 LYS A O 1
ATOM 876 N N . SER A 1 114 ? -43.480 -11.767 76.957 1.00 91.31 114 SER A N 1
ATOM 877 C CA . SER A 1 114 ? -43.190 -10.495 76.288 1.00 91.31 114 SER A CA 1
ATOM 878 C C . SER A 1 114 ? -41.690 -10.296 76.075 1.00 91.31 114 SER A C 1
ATOM 880 O O . SER A 1 114 ? -41.304 -9.877 74.988 1.00 91.31 114 SER A O 1
ATOM 882 N N . LEU A 1 115 ? -40.846 -10.680 77.040 1.00 94.19 115 LEU A N 1
ATOM 883 C CA . LEU A 1 115 ? -39.389 -10.688 76.874 1.00 94.19 115 LEU A CA 1
ATOM 884 C C . LEU A 1 115 ? -38.952 -11.658 75.773 1.00 94.19 115 LEU A C 1
ATOM 886 O O . LEU A 1 115 ? -38.199 -11.269 74.886 1.00 94.19 115 LEU A O 1
ATOM 890 N N . PHE A 1 116 ? -39.480 -12.885 75.772 1.00 95.06 116 PHE A N 1
ATOM 891 C CA . PHE A 1 116 ? -39.174 -13.875 74.736 1.00 95.06 116 PHE A CA 1
ATOM 892 C C . PHE A 1 116 ? -39.610 -13.419 73.335 1.00 95.06 116 PHE A C 1
ATOM 894 O O . PHE A 1 116 ? -38.872 -13.567 72.360 1.00 95.06 116 PHE A O 1
ATOM 901 N N . LEU A 1 117 ? -40.813 -12.845 73.216 1.00 95.25 117 LEU A N 1
ATOM 902 C CA . LEU A 1 117 ? -41.274 -12.262 71.957 1.00 95.25 117 LEU A CA 1
ATOM 903 C C . LEU A 1 117 ? -40.392 -11.078 71.547 1.00 95.25 117 LEU A C 1
ATOM 905 O O . LEU A 1 117 ? -40.060 -10.986 70.372 1.00 95.25 117 LEU A O 1
ATOM 909 N N . GLY A 1 118 ? -39.969 -10.239 72.495 1.00 94.88 118 GLY A N 1
ATOM 910 C CA . GLY A 1 118 ? -39.045 -9.128 72.264 1.00 94.88 118 GLY A CA 1
ATOM 911 C C . GLY A 1 118 ? -37.671 -9.570 71.751 1.00 94.88 118 GLY A C 1
ATOM 912 O O . GLY A 1 118 ? -37.159 -9.001 70.792 1.00 94.88 118 GLY A O 1
ATOM 913 N N . GLU A 1 119 ? -37.085 -10.622 72.323 1.00 95.69 119 GLU A N 1
ATOM 914 C CA . GLU A 1 119 ? -35.818 -11.190 71.843 1.00 95.69 119 GLU A CA 1
ATOM 915 C C . GLU A 1 119 ? -35.970 -11.752 70.422 1.00 95.69 119 GLU A C 1
ATOM 917 O O . GLU A 1 119 ? -35.141 -11.512 69.540 1.00 95.69 119 GLU A O 1
ATOM 922 N N . ARG A 1 120 ? -37.081 -12.448 70.156 1.00 96.19 120 ARG A N 1
ATOM 923 C CA . ARG A 1 120 ? -37.365 -13.010 68.834 1.00 96.19 120 ARG A CA 1
ATOM 924 C C . ARG A 1 120 ? -37.622 -11.928 67.786 1.00 96.19 120 ARG A C 1
ATOM 926 O O . ARG A 1 120 ? -37.169 -12.089 66.653 1.00 96.19 120 ARG A O 1
ATOM 933 N N . THR A 1 121 ? -38.316 -10.841 68.128 1.00 94.94 121 THR A N 1
ATOM 934 C CA . THR A 1 121 ? -38.500 -9.708 67.210 1.00 94.94 121 THR A CA 1
ATOM 935 C C . THR A 1 121 ? -37.182 -8.994 66.941 1.00 94.94 121 THR A C 1
ATOM 937 O O . THR A 1 121 ? -36.889 -8.735 65.777 1.00 94.94 121 THR A O 1
ATOM 940 N N . GLN A 1 122 ? -36.342 -8.768 67.957 1.00 95.88 122 GLN A N 1
ATOM 941 C CA . GLN A 1 122 ? -35.004 -8.194 67.774 1.00 95.88 122 GLN A CA 1
ATOM 942 C C . GLN A 1 122 ? -34.117 -9.070 66.884 1.00 95.88 122 GLN A C 1
ATOM 944 O O . GLN A 1 122 ? -33.480 -8.566 65.962 1.00 95.88 122 GLN A O 1
ATOM 949 N N . HIS A 1 123 ? -34.112 -10.388 67.096 1.00 96.19 123 HIS A N 1
ATOM 950 C CA . HIS A 1 123 ? -33.356 -11.316 66.256 1.00 96.19 123 HIS A CA 1
ATOM 951 C C . HIS A 1 123 ? -33.853 -11.312 64.802 1.00 96.19 123 HIS A C 1
ATOM 953 O O . HIS A 1 123 ? -33.049 -11.281 63.867 1.00 96.19 123 HIS A O 1
ATOM 959 N N . LEU A 1 124 ? -35.175 -11.333 64.590 1.00 97.00 124 LEU A N 1
ATOM 960 C CA . LEU A 1 124 ? -35.760 -11.241 63.249 1.00 97.00 124 LEU A CA 1
ATOM 961 C C . LEU A 1 124 ? -35.407 -9.912 62.574 1.00 97.00 124 LEU A C 1
ATOM 963 O O . LEU A 1 124 ? -35.068 -9.910 61.393 1.00 97.00 124 LEU A O 1
ATOM 967 N N . GLN A 1 125 ? -35.423 -8.809 63.321 1.00 96.50 125 GLN A N 1
ATOM 968 C CA . GLN A 1 125 ? -35.062 -7.492 62.812 1.00 96.50 125 GLN A CA 1
ATOM 969 C C . GLN A 1 125 ? -33.579 -7.418 62.434 1.00 96.50 125 GLN A C 1
ATOM 971 O O . GLN A 1 125 ? -33.262 -7.044 61.308 1.00 96.50 125 GLN A O 1
ATOM 976 N N . ALA A 1 126 ? -32.677 -7.888 63.299 1.00 96.62 126 ALA A N 1
ATOM 977 C CA . ALA A 1 126 ? -31.247 -7.960 63.001 1.00 96.62 126 ALA A CA 1
ATOM 978 C C . ALA A 1 126 ? -30.951 -8.868 61.789 1.00 96.62 126 ALA A C 1
ATOM 980 O O . ALA A 1 126 ? -30.087 -8.567 60.963 1.00 96.62 126 ALA A O 1
ATOM 981 N N . SER A 1 127 ? -31.683 -9.978 61.648 1.00 96.38 127 SER A N 1
ATOM 982 C CA . SER A 1 127 ? -31.575 -10.870 60.489 1.00 96.38 127 SER A CA 1
ATOM 983 C C . SER A 1 127 ? -32.046 -10.189 59.199 1.00 96.38 127 SER A C 1
ATOM 985 O O . SER A 1 127 ? -31.361 -10.267 58.175 1.00 96.38 127 SER A O 1
ATOM 987 N N . LEU A 1 128 ? -33.170 -9.466 59.258 1.00 97.62 128 LEU A N 1
ATOM 988 C CA . LEU A 1 128 ? -33.700 -8.709 58.130 1.00 97.62 128 LEU A CA 1
ATOM 989 C C . LEU A 1 128 ? -32.733 -7.597 57.713 1.00 97.62 128 LEU A C 1
ATOM 991 O O . LEU A 1 128 ? -32.384 -7.527 56.538 1.00 97.62 128 LEU A O 1
ATOM 995 N N . GLU A 1 129 ? -32.225 -6.802 58.653 1.00 97.38 129 GLU A N 1
ATOM 996 C CA . GLU A 1 129 ? -31.234 -5.749 58.392 1.00 97.38 129 GLU A CA 1
ATOM 997 C C . GLU A 1 129 ? -29.956 -6.321 57.762 1.00 97.38 129 GLU A C 1
ATOM 999 O O . GLU A 1 129 ? -29.467 -5.807 56.753 1.00 97.38 129 GLU A O 1
ATOM 1004 N N . LYS A 1 130 ? -29.454 -7.453 58.275 1.00 97.88 130 LYS A N 1
ATOM 1005 C CA . LYS A 1 130 ? -28.306 -8.160 57.688 1.00 97.88 130 LYS A CA 1
ATOM 1006 C C . LYS A 1 130 ? -28.588 -8.628 56.259 1.00 97.88 130 LYS A C 1
ATOM 1008 O O . LYS A 1 130 ? -27.706 -8.546 55.402 1.00 97.88 130 LYS A O 1
ATOM 1013 N N . SER A 1 131 ? -29.793 -9.128 55.988 1.00 96.12 131 SER A N 1
ATOM 1014 C CA . SER A 1 131 ? -30.195 -9.552 54.641 1.00 96.12 131 SER A CA 1
ATOM 1015 C C . SER A 1 131 ? -30.332 -8.366 53.679 1.00 96.12 131 SER A C 1
ATOM 1017 O O . SER A 1 131 ? -29.819 -8.431 52.565 1.00 96.12 131 SER A O 1
ATOM 1019 N N . GLN A 1 132 ? -30.915 -7.251 54.128 1.00 97.31 132 GLN A N 1
ATOM 1020 C CA . GLN A 1 132 ? -31.047 -6.015 53.356 1.00 97.31 132 GLN A CA 1
ATOM 1021 C C . GLN A 1 132 ? -29.682 -5.411 53.035 1.00 97.31 132 GLN A C 1
ATOM 1023 O O . GLN A 1 132 ? -29.440 -5.003 51.902 1.00 97.31 132 GLN A O 1
ATOM 1028 N N . HIS A 1 133 ? -28.764 -5.394 54.003 1.00 97.69 133 HIS A N 1
ATOM 1029 C CA . HIS A 1 133 ? -27.397 -4.947 53.765 1.00 97.69 133 HIS A CA 1
ATOM 1030 C C . HIS A 1 133 ? -26.700 -5.838 52.730 1.00 97.69 133 HIS A C 1
ATOM 1032 O O . HIS A 1 133 ? -26.022 -5.324 51.841 1.00 97.69 133 HIS A O 1
ATOM 1038 N N . ARG A 1 134 ? -26.869 -7.165 52.811 1.00 97.75 134 ARG A N 1
ATOM 1039 C CA . ARG A 1 134 ? -26.299 -8.084 51.818 1.00 97.75 134 ARG A CA 1
ATOM 1040 C C . ARG A 1 134 ? -26.864 -7.817 50.421 1.00 97.75 134 ARG A C 1
ATOM 1042 O O . ARG A 1 134 ? -26.082 -7.745 49.485 1.00 97.75 134 ARG A O 1
ATOM 1049 N N . LEU A 1 135 ? -28.177 -7.608 50.298 1.00 97.50 135 LEU A N 1
ATOM 1050 C CA . LEU A 1 135 ? -28.823 -7.270 49.025 1.00 97.50 135 LEU A CA 1
ATOM 1051 C C . LEU A 1 135 ? -28.291 -5.953 48.445 1.00 97.50 135 LEU A C 1
ATOM 1053 O O . LEU A 1 135 ? -27.907 -5.916 47.278 1.00 97.50 135 LEU A O 1
ATOM 1057 N N . ARG A 1 136 ? -28.172 -4.905 49.270 1.00 98.06 136 ARG A N 1
ATOM 1058 C CA . ARG A 1 136 ? -27.595 -3.617 48.846 1.00 98.06 136 ARG A CA 1
ATOM 1059 C C . ARG A 1 136 ? -26.153 -3.753 48.359 1.00 98.06 136 ARG A C 1
ATOM 1061 O O . ARG A 1 136 ? -25.798 -3.146 47.355 1.00 98.06 136 ARG A O 1
ATOM 1068 N N . LEU A 1 137 ? -25.330 -4.557 49.040 1.00 98.31 137 LEU A N 1
ATOM 1069 C CA . LEU A 1 137 ? -23.961 -4.832 48.591 1.00 98.31 137 LEU A CA 1
ATOM 1070 C C . LEU A 1 137 ? -23.955 -5.551 47.242 1.00 98.31 137 LEU A C 1
ATOM 1072 O O . LEU A 1 137 ? -23.251 -5.121 46.336 1.00 98.31 137 LEU A O 1
ATOM 1076 N N . THR A 1 138 ? -24.787 -6.583 47.076 1.00 96.81 138 THR A N 1
ATOM 1077 C CA . THR A 1 138 ? -24.871 -7.305 45.799 1.00 96.81 138 THR A CA 1
ATOM 1078 C C . THR A 1 138 ? -25.394 -6.427 44.661 1.00 96.81 138 THR A C 1
ATOM 1080 O O . THR A 1 138 ? -24.908 -6.535 43.542 1.00 96.81 138 THR A O 1
ATOM 1083 N N . GLU A 1 139 ? -26.337 -5.515 44.921 1.00 97.38 139 GLU A N 1
ATOM 1084 C CA . GLU A 1 139 ? -26.796 -4.534 43.927 1.00 97.38 139 GLU A CA 1
ATOM 1085 C C . GLU A 1 139 ? -25.683 -3.559 43.541 1.00 97.38 139 GLU A C 1
ATOM 1087 O O . GLU A 1 139 ? -25.520 -3.233 42.364 1.00 97.38 139 GLU A O 1
ATOM 1092 N N . GLN A 1 140 ? -24.893 -3.105 44.516 1.00 97.75 140 GLN A N 1
ATOM 1093 C CA . GLN A 1 140 ? -23.757 -2.228 44.260 1.00 97.75 140 GLN A CA 1
ATOM 1094 C C . GLN A 1 140 ? -22.674 -2.938 43.435 1.00 97.75 140 GLN A C 1
ATOM 1096 O O . GLN A 1 140 ? -22.156 -2.350 42.484 1.00 97.75 140 GLN A O 1
ATOM 1101 N N . GLU A 1 141 ? -22.370 -4.199 43.747 1.00 97.94 141 GLU A N 1
ATOM 1102 C CA . GLU A 1 141 ? -21.446 -5.042 42.980 1.00 97.94 141 GLU A CA 1
ATOM 1103 C C . GLU A 1 141 ? -21.958 -5.297 41.554 1.00 97.94 141 GLU A C 1
ATOM 1105 O O . GLU A 1 141 ? -21.209 -5.132 40.590 1.00 97.94 141 GLU A O 1
ATOM 1110 N N . LEU A 1 142 ? -23.247 -5.613 41.383 1.00 97.94 142 LEU A N 1
ATOM 1111 C CA . LEU A 1 142 ? -23.868 -5.769 40.062 1.00 97.94 142 LEU A CA 1
ATOM 1112 C C . LEU A 1 142 ? -23.816 -4.472 39.249 1.00 97.94 142 LEU A C 1
ATOM 1114 O O . LEU A 1 142 ? -23.483 -4.487 38.068 1.00 97.94 142 LEU A O 1
ATOM 1118 N N . ASN A 1 143 ? -24.085 -3.326 39.872 1.00 97.94 143 ASN A N 1
ATOM 1119 C CA . ASN A 1 143 ? -23.981 -2.035 39.195 1.00 97.94 143 ASN A CA 1
ATOM 1120 C C . ASN A 1 143 ? -22.521 -1.713 38.817 1.00 97.94 143 ASN A C 1
ATOM 1122 O O . ASN A 1 143 ? -22.260 -1.203 37.727 1.00 97.94 143 ASN A O 1
ATOM 1126 N N . SER A 1 144 ? -21.553 -2.044 39.680 1.00 97.69 144 SER A N 1
ATOM 1127 C CA . SER A 1 144 ? -20.123 -1.873 39.389 1.00 97.69 144 SER A CA 1
ATOM 1128 C C . SER A 1 144 ? -19.680 -2.736 38.207 1.00 97.69 144 SER A C 1
ATOM 1130 O O . SER A 1 144 ? -19.137 -2.219 37.233 1.00 97.69 144 SER A O 1
ATOM 1132 N N . THR A 1 145 ? -19.996 -4.031 38.236 1.00 97.44 145 THR A N 1
ATOM 1133 C CA . THR A 1 145 ? -19.670 -4.970 37.149 1.00 97.44 145 THR A CA 1
ATOM 1134 C C . THR A 1 145 ? -20.376 -4.602 35.843 1.00 97.44 145 THR A C 1
ATOM 1136 O O . THR A 1 145 ? -19.776 -4.684 34.773 1.00 97.44 145 THR A O 1
ATOM 1139 N N . GLN A 1 146 ? -21.612 -4.095 35.898 1.00 97.94 146 GLN A N 1
ATOM 1140 C CA . GLN A 1 146 ? -22.315 -3.590 34.718 1.00 97.94 146 GLN A CA 1
ATOM 1141 C C . GLN A 1 146 ? -21.623 -2.362 34.110 1.00 97.94 146 GLN A C 1
ATOM 1143 O O . GLN A 1 146 ? -21.554 -2.228 32.885 1.00 97.94 146 GLN A O 1
ATOM 1148 N N . LYS A 1 147 ? -21.100 -1.451 34.941 1.00 97.94 147 LYS A N 1
ATOM 1149 C CA . LYS A 1 147 ? -20.314 -0.302 34.465 1.00 97.94 147 LYS A CA 1
ATOM 1150 C C . LYS A 1 147 ? -19.010 -0.750 33.812 1.00 97.94 147 LYS A C 1
ATOM 1152 O O . LYS A 1 147 ? -18.676 -0.234 32.747 1.00 97.94 147 LYS A O 1
ATOM 1157 N N . GLU A 1 148 ? -18.317 -1.722 34.398 1.00 98.19 148 GLU A N 1
ATOM 1158 C CA . GLU A 1 148 ? -17.101 -2.307 33.824 1.00 98.19 148 GLU A CA 1
ATOM 1159 C C . GLU A 1 148 ? -17.377 -3.011 32.490 1.00 98.19 148 GLU A C 1
ATOM 1161 O O . GLU A 1 148 ? -16.679 -2.757 31.508 1.00 98.19 148 GLU A O 1
ATOM 1166 N N . LEU A 1 149 ? -18.447 -3.807 32.393 1.00 98.12 149 LEU A N 1
ATOM 1167 C CA . LEU A 1 149 ? -18.889 -4.415 31.132 1.00 98.12 149 LEU A CA 1
ATOM 1168 C C . LEU A 1 149 ? -19.198 -3.358 30.067 1.00 98.12 149 LEU A C 1
ATOM 1170 O O . LEU A 1 149 ? -18.772 -3.471 28.921 1.00 98.12 149 LEU A O 1
ATOM 1174 N N . ASN A 1 150 ? -19.887 -2.282 30.443 1.00 97.88 150 ASN A N 1
ATOM 1175 C CA . ASN A 1 150 ? -20.161 -1.185 29.519 1.00 97.88 150 ASN A CA 1
ATOM 1176 C C . ASN A 1 150 ? -18.875 -0.4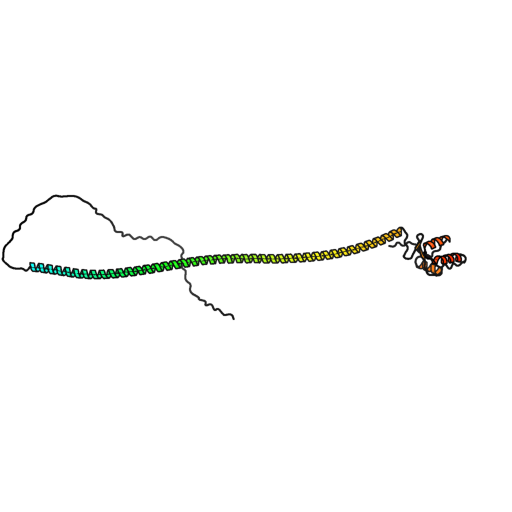56 29.084 1.00 97.88 150 ASN A C 1
ATOM 1178 O O . ASN A 1 150 ? -18.785 -0.015 27.937 1.00 97.88 150 ASN A O 1
ATOM 1182 N N . SER A 1 151 ? -17.886 -0.318 29.973 1.00 98.06 151 SER A N 1
ATOM 1183 C CA . SER A 1 151 ? -16.586 0.289 29.660 1.00 98.06 151 SER A CA 1
ATOM 1184 C C . SER A 1 151 ? -15.775 -0.584 28.704 1.00 98.06 151 SER A C 1
ATOM 1186 O O . SER A 1 151 ? -15.382 -0.129 27.632 1.00 98.06 151 SER A O 1
ATOM 1188 N N . THR A 1 152 ? -15.615 -1.866 29.028 1.00 97.75 152 THR A N 1
ATOM 1189 C CA . THR A 1 152 ? -14.908 -2.843 28.185 1.00 97.75 152 THR A CA 1
ATOM 1190 C C . THR A 1 152 ? -15.574 -2.999 26.817 1.00 97.75 152 THR A C 1
ATOM 1192 O O . THR A 1 152 ? -14.892 -3.074 25.797 1.00 97.75 152 THR A O 1
ATOM 1195 N N . GLN A 1 153 ? -16.907 -2.938 26.742 1.00 98.06 153 GLN A N 1
ATOM 1196 C CA . GLN A 1 153 ? -17.628 -2.946 25.468 1.00 98.06 153 GLN A CA 1
ATOM 1197 C C . GLN A 1 153 ? -17.318 -1.709 24.608 1.00 98.06 153 GLN A C 1
ATOM 1199 O O . GLN A 1 153 ? -17.235 -1.814 23.378 1.00 98.06 153 GLN A O 1
ATOM 1204 N N . LYS A 1 154 ? -17.142 -0.532 25.224 1.00 97.81 154 LYS A N 1
ATOM 1205 C CA . LYS A 1 154 ? -16.712 0.684 24.515 1.00 97.81 154 LYS A CA 1
ATOM 1206 C C . LYS A 1 154 ? -15.278 0.552 24.011 1.00 97.81 154 LYS A C 1
ATOM 1208 O O . LYS A 1 154 ? -15.029 0.888 22.855 1.00 97.81 154 LYS A O 1
ATOM 1213 N N . GLU A 1 155 ? -14.373 0.019 24.824 1.00 98.25 155 GLU A N 1
ATOM 1214 C CA . GLU A 1 155 ? -12.983 -0.242 24.431 1.00 98.25 155 GLU A CA 1
ATOM 1215 C C . GLU A 1 155 ? -12.896 -1.251 23.282 1.00 98.25 155 GLU A C 1
ATOM 1217 O O . GLU A 1 155 ? -12.218 -0.996 22.287 1.00 98.25 155 GLU A O 1
ATOM 1222 N N . LEU A 1 156 ? 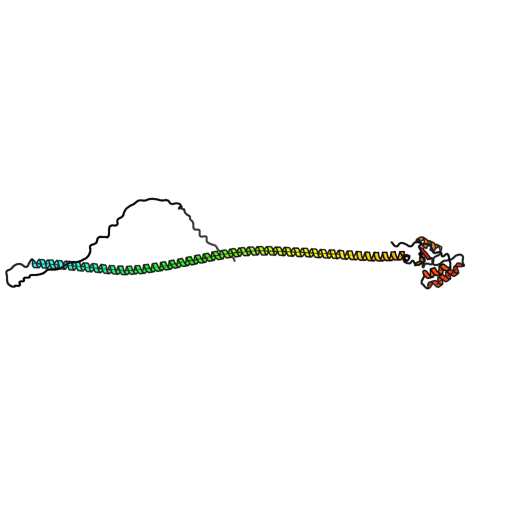-13.660 -2.346 23.337 1.00 98.31 156 LEU A N 1
ATOM 1223 C CA . LEU A 1 156 ? -13.762 -3.321 22.247 1.00 98.31 156 LEU A CA 1
ATOM 1224 C C . LEU A 1 156 ? -14.245 -2.659 20.945 1.00 98.31 156 LEU A C 1
ATOM 1226 O O . LEU A 1 156 ? -13.733 -2.917 19.857 1.00 98.31 156 LEU A O 1
ATOM 1230 N N . ASN A 1 157 ? -15.232 -1.770 21.042 1.00 97.81 157 ASN A N 1
ATOM 1231 C CA . ASN A 1 157 ? -15.724 -1.037 19.880 1.00 97.81 157 ASN A CA 1
ATOM 1232 C C . ASN A 1 157 ? -14.693 -0.028 19.347 1.00 97.81 157 ASN A C 1
ATOM 1234 O O . ASN A 1 157 ? -14.617 0.161 18.132 1.00 97.81 157 ASN A O 1
ATOM 1238 N N . SER A 1 158 ? -13.900 0.602 20.219 1.00 98.06 158 SER A N 1
ATOM 1239 C CA . SER A 1 158 ? -12.811 1.506 19.825 1.00 98.06 158 SER A CA 1
ATOM 1240 C C . SER A 1 158 ? -11.690 0.751 19.115 1.00 98.06 158 SER A C 1
ATOM 1242 O O . SER A 1 158 ? -11.358 1.065 17.974 1.00 98.06 158 SER A O 1
ATOM 1244 N N . THR A 1 159 ? -11.194 -0.325 19.724 1.00 97.94 159 THR A N 1
ATOM 1245 C CA . THR A 1 159 ? -10.155 -1.193 19.146 1.00 97.94 159 THR A CA 1
ATOM 1246 C C . THR A 1 159 ? -10.602 -1.817 17.823 1.00 97.94 159 THR A C 1
ATOM 1248 O O . THR A 1 159 ? -9.830 -1.876 16.869 1.00 97.94 159 THR A O 1
ATOM 1251 N N . LYS A 1 160 ? -11.882 -2.197 17.684 1.00 98.31 160 LYS A N 1
ATOM 1252 C CA . LYS A 1 160 ? -12.449 -2.652 16.402 1.00 98.31 160 LYS A CA 1
ATOM 1253 C C . LYS A 1 160 ? -12.413 -1.567 15.321 1.00 98.31 160 LYS A C 1
ATOM 1255 O O . LYS A 1 160 ? -12.190 -1.879 14.150 1.00 98.31 160 LYS A O 1
ATOM 1260 N N . LYS A 1 161 ? -12.658 -0.301 15.676 1.00 98.06 161 LYS A N 1
ATOM 1261 C CA . LYS A 1 161 ? -12.542 0.821 14.729 1.00 98.06 161 LYS A CA 1
ATOM 1262 C C . LYS A 1 161 ? -11.090 1.030 14.316 1.00 98.06 161 LYS A C 1
ATOM 1264 O O . LYS A 1 161 ? -10.837 1.129 13.121 1.00 98.06 161 LYS A O 1
ATOM 1269 N N . GLU A 1 162 ? -10.164 1.025 15.269 1.00 98.25 162 GLU A N 1
ATOM 1270 C CA . GLU A 1 162 ? -8.727 1.135 14.998 1.00 98.25 162 GLU A CA 1
ATOM 1271 C C . GLU A 1 162 ? -8.235 0.009 14.087 1.00 98.25 162 GLU A C 1
ATOM 1273 O O . GLU A 1 162 ? -7.599 0.288 13.077 1.00 98.25 162 GLU A O 1
ATOM 1278 N N . LEU A 1 163 ? -8.620 -1.243 14.353 1.00 98.31 163 LEU A N 1
ATOM 1279 C CA . LEU A 1 163 ? -8.281 -2.388 13.504 1.00 98.31 163 LEU A CA 1
ATOM 1280 C C . LEU A 1 163 ? -8.798 -2.226 12.065 1.00 98.31 163 LEU A C 1
ATOM 1282 O O . LEU A 1 163 ? -8.129 -2.585 11.099 1.00 98.31 163 LEU A O 1
ATOM 1286 N N . ASN A 1 164 ? -10.003 -1.680 11.898 1.00 97.69 164 ASN A N 1
ATOM 1287 C CA . ASN A 1 164 ? -10.540 -1.404 10.569 1.00 97.69 164 ASN A CA 1
ATOM 1288 C C . ASN A 1 164 ? -9.790 -0.261 9.869 1.00 97.69 164 ASN A C 1
ATOM 1290 O O . ASN A 1 164 ? -9.606 -0.322 8.653 1.00 97.69 164 ASN A O 1
ATOM 1294 N N . SER A 1 165 ? -9.360 0.764 10.608 1.00 97.81 165 SER A N 1
ATOM 1295 C CA . SER A 1 165 ? -8.538 1.856 10.076 1.00 97.81 165 SER A CA 1
ATOM 1296 C C . SER A 1 165 ? -7.156 1.359 9.649 1.00 97.81 165 SER A C 1
ATOM 1298 O O . SER A 1 165 ? -6.772 1.576 8.502 1.00 97.81 165 SER A O 1
ATOM 1300 N N . THR A 1 166 ? -6.460 0.594 10.494 1.00 97.62 166 THR A N 1
ATOM 1301 C CA . THR A 1 166 ? -5.147 0.015 10.162 1.00 97.62 166 THR A CA 1
ATOM 1302 C C . THR A 1 166 ? -5.236 -0.963 8.993 1.00 97.62 166 THR A C 1
ATOM 1304 O O . THR A 1 166 ? -4.366 -0.972 8.126 1.00 97.62 166 THR A O 1
ATOM 1307 N N . LYS A 1 167 ? -6.327 -1.734 8.879 1.00 98.31 167 LYS A N 1
ATOM 1308 C CA . LYS A 1 167 ? -6.583 -2.579 7.701 1.00 98.31 167 LYS A CA 1
ATOM 1309 C C . LYS A 1 167 ? -6.722 -1.762 6.414 1.00 98.31 167 LYS A C 1
ATOM 1311 O O . LYS A 1 167 ? -6.224 -2.183 5.371 1.00 98.31 167 LYS A O 1
ATOM 1316 N N . LYS A 1 168 ? -7.393 -0.605 6.461 1.00 97.81 168 LYS A N 1
ATOM 1317 C CA . LYS A 1 168 ? -7.486 0.298 5.302 1.00 97.81 168 LYS A CA 1
ATOM 1318 C C . LYS A 1 168 ? -6.117 0.860 4.931 1.00 97.81 168 LYS A C 1
ATOM 1320 O O . LYS A 1 168 ? -5.769 0.836 3.757 1.00 97.81 168 LYS A O 1
ATOM 1325 N N . GLU A 1 169 ? -5.336 1.306 5.910 1.00 98.19 169 GLU A N 1
ATOM 1326 C CA . GLU A 1 169 ? -3.974 1.803 5.686 1.00 98.19 169 GLU A CA 1
ATOM 1327 C C . GLU A 1 169 ? -3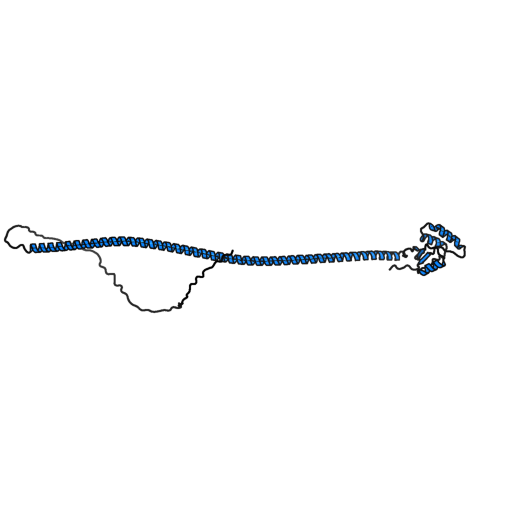.058 0.730 5.092 1.00 98.19 169 GLU A C 1
ATOM 1329 O O . GLU A 1 169 ? -2.329 1.003 4.138 1.00 98.19 169 GLU A O 1
ATOM 1334 N N . LEU A 1 170 ? -3.137 -0.507 5.587 1.00 98.31 170 LEU A N 1
ATOM 1335 C CA . LEU A 1 170 ? -2.377 -1.632 5.048 1.00 98.31 170 LEU A CA 1
ATOM 1336 C C . LEU A 1 170 ? -2.743 -1.913 3.584 1.00 98.31 170 LEU A C 1
ATOM 1338 O O . LEU A 1 170 ? -1.853 -2.099 2.754 1.00 98.31 170 LEU A O 1
ATOM 1342 N N . ASN A 1 171 ? -4.036 -1.897 3.247 1.00 98.06 171 ASN A N 1
ATOM 1343 C CA . ASN A 1 171 ? -4.491 -2.052 1.864 1.00 98.06 171 ASN A CA 1
ATOM 1344 C C . ASN A 1 171 ? -3.977 -0.914 0.968 1.00 98.06 171 ASN A C 1
ATOM 1346 O O . ASN A 1 171 ? -3.441 -1.186 -0.104 1.00 98.06 171 ASN A O 1
ATOM 1350 N N . SER 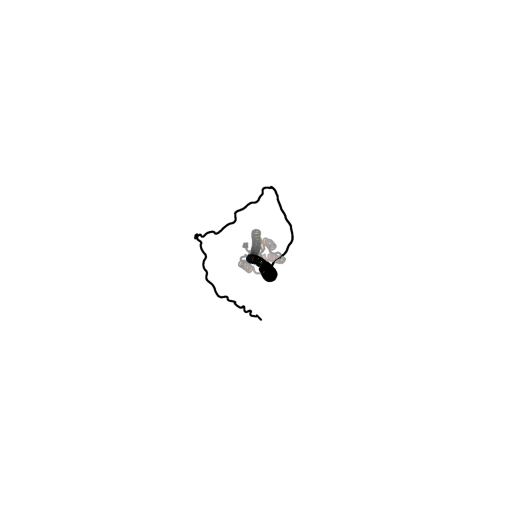A 1 172 ? -4.072 0.341 1.416 1.00 98.12 172 SER A N 1
ATOM 1351 C CA . SER A 1 172 ? -3.545 1.499 0.679 1.00 98.12 172 SER A CA 1
ATOM 1352 C C . SER A 1 172 ? -2.028 1.422 0.484 1.00 98.12 172 SER A C 1
ATOM 1354 O O . SER A 1 172 ? -1.524 1.732 -0.591 1.00 98.12 172 SER A O 1
ATOM 1356 N N . THR A 1 173 ? -1.294 0.964 1.501 1.00 97.88 173 THR A N 1
ATOM 1357 C CA . THR A 1 173 ? 0.166 0.786 1.440 1.00 97.88 173 THR A CA 1
ATOM 1358 C C . THR A 1 173 ? 0.544 -0.337 0.476 1.00 97.88 173 THR A C 1
ATOM 1360 O O . 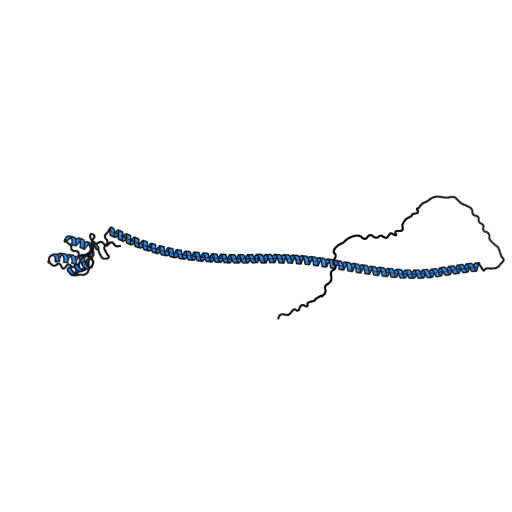THR A 1 173 ? 1.495 -0.206 -0.292 1.00 97.88 173 THR A O 1
ATOM 1363 N N . THR A 1 174 ? -0.227 -1.426 0.474 1.00 98.38 174 THR A N 1
ATOM 1364 C CA . THR A 1 174 ? -0.050 -2.541 -0.464 1.00 98.38 174 THR A CA 1
ATOM 1365 C C . THR A 1 174 ? -0.263 -2.074 -1.902 1.00 98.38 174 THR A C 1
ATOM 1367 O O . THR A 1 174 ? 0.555 -2.372 -2.769 1.00 98.38 174 THR A O 1
ATOM 1370 N N . GLU A 1 175 ? -1.310 -1.289 -2.159 1.00 98.19 175 GLU A N 1
ATOM 1371 C CA . GLU A 1 175 ? -1.575 -0.724 -3.486 1.00 98.19 175 GLU A CA 1
ATOM 1372 C C . GLU A 1 175 ? -0.454 0.229 -3.935 1.00 98.19 175 GLU A C 1
ATOM 1374 O O . GLU A 1 175 ? 0.043 0.130 -5.057 1.00 98.19 175 GLU A O 1
ATOM 1379 N N . ALA A 1 176 ? 0.026 1.097 -3.039 1.00 98.00 176 ALA A N 1
ATOM 1380 C CA . ALA A 1 176 ? 1.159 1.977 -3.321 1.00 98.00 176 ALA A CA 1
ATOM 1381 C C . ALA A 1 176 ? 2.442 1.191 -3.656 1.00 98.00 176 ALA A C 1
ATOM 1383 O O . ALA A 1 176 ? 3.190 1.576 -4.559 1.00 98.00 176 ALA A O 1
ATOM 1384 N N . LEU A 1 177 ? 2.684 0.063 -2.980 1.00 98.44 177 LEU A N 1
ATOM 1385 C CA . LEU A 1 177 ? 3.802 -0.832 -3.283 1.00 98.44 177 LEU A CA 1
ATOM 1386 C C . LEU A 1 177 ? 3.671 -1.434 -4.691 1.00 98.44 177 LEU A C 1
ATOM 1388 O O . LEU A 1 177 ? 4.644 -1.430 -5.448 1.00 98.44 177 LEU A O 1
ATOM 1392 N N . TRP A 1 178 ? 2.478 -1.904 -5.071 1.00 98.06 178 TRP A N 1
ATOM 1393 C CA . TRP A 1 178 ? 2.213 -2.420 -6.418 1.00 98.06 178 TRP A CA 1
ATOM 1394 C C . TRP A 1 178 ? 2.456 -1.364 -7.496 1.00 98.06 178 TRP A C 1
ATOM 1396 O O . TRP A 1 178 ? 3.115 -1.650 -8.499 1.00 98.06 178 TRP A O 1
ATOM 1406 N N . GLN A 1 179 ? 2.000 -0.131 -7.271 1.00 98.31 179 GLN A N 1
ATOM 1407 C CA . GLN A 1 179 ? 2.243 0.985 -8.186 1.00 98.31 179 GLN A CA 1
ATOM 1408 C C . GLN A 1 179 ? 3.732 1.325 -8.293 1.00 98.31 179 GLN A C 1
ATOM 1410 O O . GLN A 1 179 ? 4.245 1.505 -9.398 1.00 98.31 179 GLN A O 1
ATOM 1415 N N . SER A 1 180 ? 4.451 1.347 -7.168 1.00 97.88 180 SER A N 1
ATOM 1416 C CA . SER A 1 180 ? 5.899 1.570 -7.148 1.00 97.88 180 SER A CA 1
ATOM 1417 C C . SER A 1 180 ? 6.655 0.482 -7.921 1.00 97.88 180 SER A C 1
ATOM 1419 O O . SER A 1 180 ? 7.512 0.782 -8.756 1.00 97.88 180 SER A O 1
ATOM 1421 N N . GLN A 1 181 ? 6.289 -0.788 -7.727 1.00 98.38 181 GLN A N 1
ATOM 1422 C CA . GLN A 1 181 ? 6.882 -1.911 -8.451 1.00 98.38 181 GLN A CA 1
ATOM 1423 C C . GLN A 1 181 ? 6.576 -1.849 -9.956 1.00 98.38 181 GLN A C 1
ATOM 1425 O O . GLN A 1 181 ? 7.455 -2.111 -10.782 1.00 98.38 181 GLN A O 1
ATOM 1430 N N . ALA A 1 182 ? 5.351 -1.475 -10.331 1.00 97.81 182 ALA A N 1
ATOM 1431 C CA . ALA A 1 182 ? 4.974 -1.278 -11.725 1.00 97.81 182 ALA A CA 1
ATOM 1432 C C . ALA A 1 182 ? 5.774 -0.135 -12.367 1.00 97.81 182 ALA A C 1
ATOM 1434 O O . ALA A 1 182 ? 6.313 -0.318 -13.460 1.00 97.81 182 ALA A O 1
ATOM 1435 N N . ALA A 1 183 ? 5.918 1.002 -11.679 1.00 98.00 183 ALA A N 1
ATOM 1436 C CA . ALA A 1 183 ? 6.724 2.131 -12.137 1.00 98.00 183 ALA A CA 1
ATOM 1437 C C . ALA A 1 183 ? 8.191 1.728 -12.337 1.00 98.00 183 ALA A C 1
ATOM 1439 O O . ALA A 1 183 ? 8.748 1.975 -13.404 1.00 98.00 183 ALA A O 1
ATOM 1440 N N . LYS A 1 184 ? 8.787 1.002 -11.381 1.00 98.31 184 LYS A N 1
ATOM 1441 C CA . LYS A 1 184 ? 10.148 0.457 -11.510 1.00 98.31 184 LYS A CA 1
ATOM 1442 C C . LYS A 1 184 ? 10.301 -0.414 -12.760 1.00 98.31 184 LYS A C 1
ATOM 1444 O O . LYS A 1 184 ? 11.267 -0.257 -13.505 1.00 98.31 184 LYS A O 1
ATOM 1449 N N . ASN A 1 185 ? 9.346 -1.310 -13.015 1.00 98.25 185 ASN A N 1
ATOM 1450 C CA . ASN A 1 185 ? 9.361 -2.160 -14.206 1.00 98.25 185 ASN A CA 1
ATOM 1451 C C . ASN A 1 185 ? 9.222 -1.341 -15.501 1.00 98.25 185 ASN A C 1
ATOM 1453 O O . ASN A 1 185 ? 9.868 -1.666 -16.496 1.00 98.25 185 ASN A O 1
ATOM 1457 N N . GLN A 1 186 ? 8.410 -0.278 -15.503 1.00 98.19 186 GLN A N 1
ATOM 1458 C CA . GLN A 1 186 ? 8.298 0.639 -16.644 1.00 98.19 186 GLN A CA 1
ATOM 1459 C C . GLN A 1 186 ? 9.622 1.364 -16.909 1.00 98.19 186 GLN A C 1
ATOM 1461 O O . GLN A 1 186 ? 10.105 1.341 -18.039 1.00 98.19 186 GLN A O 1
ATOM 1466 N N . THR A 1 187 ? 10.256 1.927 -15.876 1.00 98.25 187 THR A N 1
ATOM 1467 C CA . THR A 1 187 ? 11.567 2.583 -16.000 1.00 98.25 187 THR A CA 1
ATOM 1468 C C . THR A 1 187 ? 12.635 1.612 -16.502 1.00 98.25 187 THR A C 1
ATOM 1470 O O . THR A 1 187 ? 13.446 1.975 -17.349 1.00 98.25 187 THR A O 1
ATOM 1473 N N . TRP A 1 188 ? 12.622 0.357 -16.042 1.00 98.50 188 TRP A N 1
ATOM 1474 C CA . TRP A 1 188 ? 13.569 -0.659 -16.508 1.00 98.50 188 TRP A CA 1
ATOM 1475 C C . TRP A 1 188 ? 13.414 -0.955 -18.006 1.00 98.50 188 TRP A C 1
ATOM 1477 O O . TRP A 1 188 ? 14.403 -0.992 -18.733 1.00 98.50 188 TRP A O 1
ATOM 1487 N N . ARG A 1 189 ? 12.173 -1.076 -18.500 1.00 98.25 189 ARG A N 1
ATOM 1488 C CA . ARG A 1 189 ? 11.911 -1.226 -19.943 1.00 98.25 189 ARG A CA 1
ATOM 1489 C C . ARG A 1 189 ? 12.361 -0.004 -20.740 1.00 98.25 189 ARG A C 1
ATOM 1491 O O . ARG A 1 189 ? 12.904 -0.163 -21.829 1.00 98.25 189 ARG A O 1
ATOM 1498 N N . GLN A 1 190 ? 12.139 1.201 -20.213 1.00 98.12 190 GLN A N 1
ATOM 1499 C CA . GLN A 1 190 ? 12.590 2.438 -20.854 1.00 98.12 190 GLN A CA 1
ATOM 1500 C C . GLN A 1 190 ? 14.116 2.483 -20.971 1.00 98.12 190 GLN A C 1
ATOM 1502 O O . GLN A 1 190 ? 14.623 2.777 -22.051 1.00 98.12 190 GLN A O 1
ATOM 1507 N N . LEU A 1 191 ? 14.840 2.124 -19.906 1.00 98.31 191 LEU A N 1
ATOM 1508 C CA . LEU A 1 191 ? 16.301 2.030 -19.921 1.00 98.31 191 LEU A CA 1
ATOM 1509 C C . LEU A 1 191 ? 16.789 1.005 -20.946 1.00 98.31 191 LEU A C 1
ATOM 1511 O O . LEU A 1 191 ? 17.624 1.334 -21.781 1.00 98.31 191 LEU A O 1
ATOM 1515 N N . GLN A 1 192 ? 16.210 -0.198 -20.957 1.00 98.19 192 GLN A N 1
ATOM 1516 C CA . GLN A 1 192 ? 16.575 -1.233 -21.925 1.00 98.19 192 GLN A CA 1
ATOM 1517 C C . GLN A 1 192 ? 16.330 -0.778 -23.375 1.00 98.19 192 GLN A C 1
ATOM 1519 O O . GLN A 1 192 ? 17.138 -1.035 -24.269 1.00 98.19 192 GLN A O 1
ATOM 1524 N N . HIS A 1 193 ? 15.223 -0.074 -23.625 1.00 98.00 193 HIS A N 1
ATOM 1525 C CA . HIS A 1 193 ? 14.942 0.496 -24.940 1.00 98.00 193 HIS A CA 1
ATOM 1526 C C . HIS A 1 193 ? 15.956 1.583 -25.319 1.00 98.00 193 HIS A C 1
ATOM 1528 O O . HIS A 1 193 ? 16.435 1.616 -26.452 1.00 98.00 193 HIS A O 1
ATOM 1534 N N . GLN A 1 194 ? 16.322 2.445 -24.370 1.00 98.31 194 GLN A N 1
ATOM 1535 C CA . GLN A 1 194 ? 17.312 3.493 -24.584 1.00 98.31 194 GLN A CA 1
ATOM 1536 C C . GLN A 1 194 ? 18.703 2.912 -24.875 1.00 98.31 194 GLN A C 1
ATOM 1538 O O . GLN A 1 194 ? 19.383 3.392 -25.779 1.00 98.31 194 GLN A O 1
ATOM 1543 N N . GLU A 1 195 ? 19.106 1.847 -24.180 1.00 98.19 195 GLU A N 1
ATOM 1544 C CA . GLU A 1 195 ? 20.350 1.118 -24.453 1.00 98.19 195 GLU A CA 1
ATOM 1545 C C . GLU A 1 195 ? 20.366 0.519 -25.865 1.00 98.19 195 GLU A C 1
ATOM 1547 O O . GLU A 1 195 ? 21.371 0.631 -26.570 1.00 98.19 195 GLU A O 1
ATOM 1552 N N . LEU A 1 196 ? 19.245 -0.052 -26.321 1.00 98.44 196 LEU A N 1
ATOM 1553 C CA . LEU A 1 196 ? 19.123 -0.567 -27.685 1.00 98.44 196 LEU A CA 1
ATOM 1554 C C . LEU A 1 196 ? 19.292 0.548 -28.728 1.00 98.44 196 LEU A C 1
ATOM 1556 O O . LEU A 1 196 ? 20.036 0.376 -29.695 1.00 98.44 196 LEU A O 1
ATOM 1560 N N . LEU A 1 197 ? 18.634 1.693 -28.526 1.00 98.38 197 LEU A N 1
ATOM 1561 C CA . LEU A 1 197 ? 18.751 2.849 -29.418 1.00 98.38 197 LEU A CA 1
ATOM 1562 C C . LEU A 1 197 ? 20.177 3.408 -29.441 1.00 98.38 197 LEU A C 1
ATOM 1564 O O . LEU A 1 197 ? 20.694 3.719 -30.512 1.00 98.38 197 LEU A O 1
ATOM 1568 N N . LEU A 1 198 ? 20.838 3.488 -28.283 1.00 98.44 198 LEU A N 1
ATOM 1569 C CA . LEU A 1 198 ? 22.246 3.880 -28.197 1.00 98.44 198 LEU A CA 1
ATOM 1570 C C . LEU A 1 198 ? 23.145 2.893 -28.947 1.00 98.44 198 LEU A C 1
ATOM 1572 O O . LEU A 1 198 ? 24.038 3.314 -29.680 1.00 98.44 198 LEU A O 1
ATOM 1576 N N . GLY A 1 199 ? 22.886 1.590 -28.830 1.00 98.00 199 GLY A N 1
ATOM 1577 C CA . GLY A 1 199 ? 23.584 0.560 -29.598 1.00 98.00 199 GLY A CA 1
ATOM 1578 C C . GLY A 1 199 ? 23.423 0.744 -31.110 1.00 98.00 199 GLY A C 1
ATOM 1579 O O . GLY A 1 199 ? 24.412 0.717 -31.845 1.00 98.00 199 GLY A O 1
ATOM 1580 N N . GLN A 1 200 ? 22.199 1.002 -31.578 1.00 98.19 200 GLN A N 1
ATOM 1581 C CA . GLN A 1 200 ? 21.914 1.270 -32.992 1.00 98.19 200 GLN A CA 1
ATOM 1582 C C . GLN A 1 200 ? 22.591 2.554 -33.489 1.00 98.19 200 GLN A C 1
ATOM 1584 O O . GLN A 1 200 ? 23.204 2.549 -34.556 1.00 98.19 200 GLN A O 1
ATOM 1589 N N . ALA A 1 201 ? 22.532 3.635 -32.707 1.00 98.06 201 ALA A N 1
ATOM 1590 C CA . ALA A 1 201 ? 23.175 4.906 -33.031 1.00 98.06 201 ALA A CA 1
ATOM 1591 C C . ALA A 1 201 ? 24.707 4.788 -33.073 1.00 98.06 201 ALA A C 1
ATOM 1593 O O . ALA A 1 201 ? 25.356 5.341 -33.957 1.00 98.06 201 ALA A O 1
ATOM 1594 N N . ASN A 1 202 ? 25.302 4.022 -32.157 1.00 98.19 202 ASN A N 1
ATOM 1595 C CA . ASN A 1 202 ? 26.736 3.747 -32.177 1.00 98.19 202 ASN A CA 1
ATOM 1596 C C . ASN A 1 202 ? 27.133 2.924 -33.408 1.00 98.19 202 ASN A C 1
ATOM 1598 O O . ASN A 1 202 ? 28.162 3.196 -34.029 1.00 98.19 202 ASN A O 1
ATOM 1602 N N . HIS A 1 203 ? 26.314 1.940 -33.792 1.00 97.69 203 HIS A N 1
ATOM 1603 C CA . HIS A 1 203 ? 26.557 1.152 -34.996 1.00 97.69 203 HIS A CA 1
ATOM 1604 C C . HIS A 1 203 ? 26.492 2.012 -36.266 1.00 97.69 203 HIS A C 1
ATOM 1606 O O . HIS A 1 203 ? 27.403 1.950 -37.092 1.00 97.69 203 HIS A O 1
ATOM 1612 N N . SER A 1 204 ? 25.469 2.860 -36.407 1.00 97.75 204 SER A N 1
ATOM 1613 C CA . SER A 1 204 ? 25.351 3.768 -37.554 1.00 97.75 204 SER A CA 1
ATOM 1614 C C . SER A 1 204 ? 26.489 4.789 -37.596 1.00 97.75 204 SER A C 1
ATOM 1616 O O . SER A 1 204 ? 27.057 5.031 -38.662 1.00 97.75 204 SER A O 1
ATOM 1618 N N . LEU A 1 205 ? 26.906 5.318 -36.442 1.00 98.25 205 LEU A N 1
ATOM 1619 C CA . LEU A 1 205 ? 28.072 6.193 -36.345 1.00 98.25 205 LEU A CA 1
ATOM 1620 C C . LEU A 1 205 ? 29.348 5.488 -36.826 1.00 98.25 205 LEU A C 1
ATOM 1622 O O . LEU A 1 205 ? 30.128 6.083 -37.569 1.00 98.25 205 LEU A O 1
ATOM 1626 N N . ALA A 1 206 ? 29.551 4.221 -36.456 1.00 97.75 206 ALA A N 1
ATOM 1627 C CA . ALA A 1 206 ? 30.701 3.440 -36.904 1.00 97.75 206 ALA A CA 1
ATOM 1628 C C . ALA A 1 206 ? 30.696 3.210 -38.428 1.00 97.75 206 ALA A C 1
ATOM 1630 O O . ALA A 1 206 ? 31.751 3.275 -39.064 1.00 97.75 206 ALA A O 1
ATOM 1631 N N . LEU A 1 207 ? 29.524 2.981 -39.033 1.00 98.00 207 LEU A N 1
ATOM 1632 C CA . LEU A 1 207 ? 29.382 2.869 -40.490 1.00 98.00 207 LEU A CA 1
ATOM 1633 C C . LEU A 1 207 ? 29.739 4.185 -41.191 1.00 98.00 207 LEU A C 1
ATOM 1635 O O . LEU A 1 207 ? 30.599 4.195 -42.071 1.00 98.00 207 LEU A O 1
ATOM 1639 N N . LEU A 1 208 ? 29.180 5.306 -40.728 1.00 97.44 208 LEU A N 1
ATOM 1640 C CA . LEU A 1 208 ? 29.480 6.635 -41.274 1.00 97.44 208 LEU A CA 1
ATOM 1641 C C . LEU A 1 208 ? 30.962 7.005 -41.130 1.00 97.44 208 LEU A C 1
ATOM 1643 O O . LEU A 1 208 ? 31.540 7.653 -42.003 1.00 97.44 208 LEU A O 1
ATOM 1647 N N . GLN A 1 209 ? 31.608 6.595 -40.036 1.00 97.19 209 GLN A N 1
ATOM 1648 C CA . GLN A 1 209 ? 33.047 6.791 -39.853 1.00 97.19 209 GLN A CA 1
ATOM 1649 C C . GLN A 1 209 ? 33.873 6.007 -40.881 1.00 97.19 209 GLN A C 1
ATOM 1651 O O . GLN A 1 209 ? 34.848 6.550 -41.405 1.00 97.19 209 GLN A O 1
ATOM 1656 N N . ARG A 1 210 ? 33.485 4.766 -41.204 1.00 96.75 210 ARG A N 1
ATOM 1657 C CA . ARG A 1 210 ? 34.143 3.965 -42.251 1.00 96.75 210 ARG A CA 1
ATOM 1658 C C . ARG A 1 210 ? 33.951 4.573 -43.634 1.00 96.75 210 ARG A C 1
ATOM 1660 O O . ARG A 1 210 ? 34.930 4.725 -44.360 1.00 96.75 210 ARG A O 1
ATOM 1667 N N . GLU A 1 211 ? 32.730 4.977 -43.973 1.00 96.75 211 GLU A N 1
ATOM 1668 C CA . GLU A 1 211 ? 32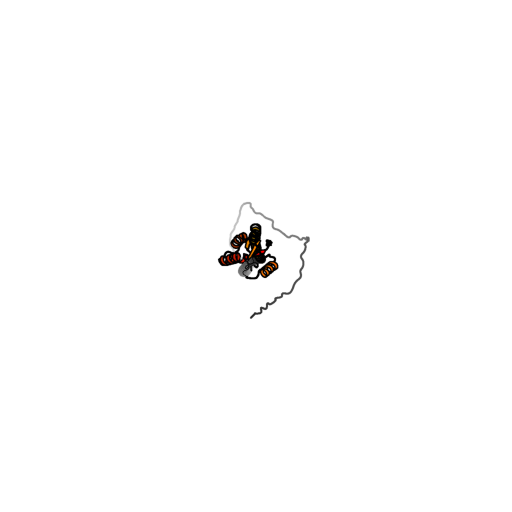.449 5.657 -45.242 1.00 96.75 211 GLU A CA 1
ATOM 1669 C C . GLU A 1 211 ? 33.277 6.934 -45.370 1.00 96.75 211 GLU A C 1
ATOM 1671 O O . GLU A 1 211 ? 33.984 7.117 -46.362 1.00 96.75 211 GLU A O 1
ATOM 1676 N N . ARG A 1 212 ? 33.303 7.768 -44.323 1.00 97.06 212 ARG A N 1
ATOM 1677 C CA . ARG A 1 212 ? 34.153 8.963 -44.277 1.00 97.06 212 ARG A CA 1
ATOM 1678 C C . ARG A 1 212 ? 35.628 8.623 -44.500 1.00 97.06 212 ARG A C 1
ATOM 1680 O O . ARG A 1 212 ? 36.307 9.348 -45.225 1.00 97.06 212 ARG A O 1
ATOM 1687 N N . ALA A 1 213 ? 36.140 7.563 -43.874 1.00 95.62 213 ALA A N 1
ATOM 1688 C CA . ALA A 1 213 ? 37.527 7.139 -44.056 1.00 95.62 213 ALA A CA 1
ATOM 1689 C C . ALA A 1 213 ? 37.806 6.712 -45.507 1.00 95.62 213 ALA A C 1
ATOM 1691 O O . ALA A 1 213 ? 38.812 7.138 -46.072 1.00 95.62 213 ALA A O 1
ATOM 1692 N N . SER A 1 214 ? 36.894 5.958 -46.131 1.00 95.00 214 SER A N 1
ATOM 1693 C CA . SER A 1 214 ? 37.011 5.547 -47.537 1.00 95.00 214 SER A CA 1
ATOM 1694 C C . SER A 1 214 ? 36.997 6.743 -48.494 1.00 95.00 214 SER A C 1
ATOM 1696 O O . SER A 1 214 ? 37.902 6.890 -49.312 1.00 95.00 214 SER A O 1
ATOM 1698 N N . LEU A 1 215 ? 36.056 7.677 -48.312 1.00 93.94 215 LEU A N 1
ATOM 1699 C CA . LEU A 1 215 ? 35.959 8.895 -49.113 1.00 93.94 215 LEU A CA 1
ATOM 1700 C C . LEU A 1 215 ? 37.204 9.764 -48.959 1.00 93.94 215 LEU A C 1
ATOM 1702 O O . LEU A 1 215 ? 37.675 10.345 -49.931 1.00 93.94 215 LEU A O 1
ATOM 1706 N N . LYS A 1 216 ? 37.772 9.837 -47.750 1.00 95.06 216 LYS A N 1
ATOM 1707 C CA . LYS A 1 216 ? 39.016 10.571 -47.506 1.00 95.06 216 LYS A CA 1
ATOM 1708 C C . LYS A 1 216 ? 40.192 9.965 -48.276 1.00 95.06 216 LYS A C 1
ATOM 1710 O O . LYS A 1 216 ? 40.991 10.721 -48.826 1.00 95.06 216 LYS A O 1
ATOM 1715 N N . ILE A 1 217 ? 40.294 8.634 -48.330 1.00 90.25 217 ILE A N 1
ATOM 1716 C CA . ILE A 1 217 ? 41.325 7.938 -49.113 1.00 90.25 217 ILE A CA 1
ATOM 1717 C C . ILE A 1 217 ? 41.116 8.212 -50.604 1.00 90.25 217 ILE A C 1
ATOM 1719 O O . ILE A 1 217 ? 42.043 8.704 -51.246 1.00 90.25 217 ILE A O 1
ATOM 1723 N N . ASN A 1 218 ? 39.904 8.010 -51.124 1.00 86.69 218 ASN A N 1
ATOM 1724 C CA . ASN A 1 218 ? 39.587 8.237 -52.537 1.00 86.69 218 ASN A CA 1
ATOM 1725 C C . ASN A 1 218 ? 39.865 9.690 -52.948 1.00 86.69 218 ASN A C 1
ATOM 1727 O O . ASN A 1 218 ? 40.508 9.945 -53.962 1.00 86.69 218 ASN A O 1
ATOM 1731 N N . LEU A 1 219 ? 39.476 10.660 -52.116 1.00 89.81 219 LEU A N 1
ATOM 1732 C CA . LEU A 1 219 ? 39.744 12.075 -52.365 1.00 89.81 219 LEU A CA 1
ATOM 1733 C C . LEU A 1 219 ? 41.246 12.393 -52.314 1.00 89.81 219 LEU A C 1
ATOM 1735 O O . LEU A 1 219 ? 41.730 13.192 -53.115 1.00 89.81 219 LEU A O 1
ATOM 1739 N N . SER A 1 220 ? 42.005 11.754 -51.416 1.00 82.12 220 SER A N 1
ATOM 1740 C CA . SER A 1 220 ? 43.463 11.897 -51.385 1.00 82.12 220 SER A CA 1
ATOM 1741 C C . SER A 1 220 ? 44.118 11.333 -52.650 1.00 82.12 220 SER A C 1
ATOM 1743 O O . SER A 1 220 ? 44.952 12.019 -53.243 1.00 82.12 220 SER A O 1
ATOM 1745 N N . GLN A 1 221 ? 43.675 10.165 -53.127 1.00 79.12 221 GLN A N 1
ATOM 1746 C CA . GLN A 1 221 ? 44.135 9.557 -54.376 1.00 79.12 221 GLN A CA 1
ATOM 1747 C C . GLN A 1 221 ? 43.796 10.446 -55.575 1.00 79.12 221 GLN A C 1
ATOM 1749 O O . GLN A 1 221 ? 44.703 10.830 -56.307 1.00 79.12 221 GLN A O 1
ATOM 1754 N N . ALA A 1 222 ? 42.545 10.897 -55.709 1.00 77.19 222 ALA A N 1
ATOM 1755 C CA . ALA A 1 222 ? 42.128 11.813 -56.772 1.00 77.19 222 ALA A CA 1
ATOM 1756 C C . ALA A 1 222 ? 42.914 13.139 -56.745 1.00 77.19 222 ALA A C 1
ATOM 1758 O O . ALA A 1 222 ? 43.334 13.655 -57.783 1.00 77.19 222 ALA A O 1
ATOM 1759 N N . SER A 1 223 ? 43.184 13.686 -55.553 1.00 76.12 223 SER A N 1
ATOM 1760 C CA . SER A 1 223 ? 43.999 14.899 -55.406 1.00 76.12 223 SER A CA 1
ATOM 1761 C C . SER A 1 223 ? 45.466 14.680 -55.794 1.00 76.12 223 SER A C 1
ATOM 1763 O O . SER A 1 223 ? 46.090 15.584 -56.355 1.00 76.12 223 SER A O 1
ATOM 1765 N N . SER A 1 224 ? 46.005 13.483 -55.536 1.00 69.94 224 SER A N 1
ATOM 1766 C CA . SER A 1 224 ? 47.337 13.074 -55.979 1.00 69.94 224 SER A CA 1
ATOM 1767 C C . SER A 1 224 ? 47.369 12.914 -57.496 1.00 69.94 224 SER A C 1
ATOM 1769 O O . SER A 1 224 ? 48.270 13.457 -58.124 1.00 69.94 224 SER A O 1
ATOM 1771 N N . CYS A 1 225 ? 46.337 12.307 -58.094 1.00 67.12 225 CYS A N 1
ATOM 1772 C CA . CYS A 1 225 ? 46.188 12.163 -59.545 1.00 67.12 225 CYS A CA 1
ATOM 1773 C C . CYS A 1 225 ? 46.141 13.501 -60.285 1.00 67.12 225 CYS A C 1
ATOM 1775 O O . CYS A 1 225 ? 46.640 13.621 -61.401 1.00 67.12 225 CYS A O 1
ATOM 1777 N N . ARG A 1 226 ? 45.582 14.541 -59.656 1.00 67.31 226 ARG A N 1
ATOM 1778 C CA . ARG A 1 226 ? 45.612 15.904 -60.202 1.00 67.31 226 ARG A CA 1
ATOM 1779 C C . ARG A 1 226 ? 47.021 16.517 -60.199 1.00 67.31 226 ARG A C 1
ATOM 1781 O O . ARG A 1 226 ? 47.287 17.401 -61.008 1.00 67.31 226 ARG A O 1
ATOM 1788 N N . LYS A 1 227 ? 47.905 16.104 -59.282 1.00 62.94 227 LYS A N 1
ATOM 1789 C CA . LYS A 1 227 ? 49.271 16.647 -59.130 1.00 62.94 227 LYS A CA 1
ATOM 1790 C C . LYS A 1 227 ? 50.329 15.828 -59.877 1.00 62.94 227 LYS A C 1
ATOM 1792 O O . LYS A 1 227 ? 51.273 16.404 -60.404 1.00 62.94 227 LYS A O 1
ATOM 1797 N N . ILE A 1 228 ? 50.174 14.509 -59.897 1.00 65.31 228 ILE A N 1
ATOM 1798 C CA . ILE A 1 228 ? 51.058 13.507 -60.494 1.00 65.31 228 ILE A CA 1
ATOM 1799 C C . ILE A 1 228 ? 50.111 12.629 -61.315 1.00 65.31 228 ILE A C 1
ATOM 1801 O O . ILE A 1 228 ? 49.316 11.914 -60.718 1.00 65.31 228 ILE A O 1
ATOM 1805 N N . GLY A 1 229 ? 50.090 12.757 -62.645 1.00 67.69 229 GLY A N 1
ATOM 1806 C CA . GLY A 1 229 ? 49.098 12.066 -63.486 1.00 67.69 229 GLY A CA 1
ATOM 1807 C C . GLY A 1 229 ? 48.941 10.578 -63.127 1.00 67.69 229 GLY A C 1
ATOM 1808 O O . GLY A 1 229 ? 49.932 9.890 -62.907 1.00 67.69 229 GLY A O 1
ATOM 1809 N N . CYS A 1 230 ? 47.705 10.083 -63.034 1.00 74.62 230 CYS A N 1
ATOM 1810 C CA . CYS A 1 230 ? 47.438 8.682 -62.698 1.00 74.62 230 CYS A CA 1
ATOM 1811 C C . CYS A 1 230 ? 47.249 7.829 -63.948 1.00 74.62 230 CYS A C 1
ATOM 1813 O O . CYS A 1 230 ? 46.624 8.263 -64.916 1.00 74.62 230 CYS A O 1
ATOM 1815 N N . CYS A 1 231 ? 47.755 6.600 -63.887 1.00 75.56 231 CYS A N 1
ATOM 1816 C CA . CYS A 1 231 ? 47.539 5.579 -64.899 1.00 75.56 231 CYS A CA 1
ATOM 1817 C C . CYS A 1 231 ? 46.780 4.390 -64.293 1.00 75.56 231 CYS A C 1
ATOM 1819 O O . CYS A 1 231 ? 46.914 4.161 -63.089 1.00 75.56 231 CYS A O 1
ATOM 1821 N N . PRO A 1 232 ? 45.977 3.655 -65.087 1.00 73.56 232 PRO A N 1
ATOM 1822 C CA . PRO A 1 232 ? 45.299 2.448 -64.615 1.00 73.56 232 PRO A CA 1
ATOM 1823 C C . PRO A 1 232 ? 46.289 1.395 -64.099 1.00 73.56 232 PRO A C 1
ATOM 1825 O O . PRO A 1 232 ? 47.470 1.421 -64.453 1.00 73.56 232 PRO A O 1
ATOM 1828 N N . ASP A 1 233 ? 45.807 0.436 -63.307 1.00 72.38 233 ASP A N 1
ATOM 1829 C CA . ASP A 1 233 ? 46.652 -0.624 -62.749 1.00 72.38 233 ASP A CA 1
ATOM 1830 C C . ASP A 1 233 ? 47.445 -1.358 -63.847 1.00 72.38 233 ASP A C 1
ATOM 1832 O O . ASP A 1 233 ? 46.901 -1.781 -64.868 1.00 72.38 233 ASP A O 1
ATOM 1836 N N . GLY A 1 234 ? 48.761 -1.475 -63.644 1.00 73.38 234 GLY A N 1
ATOM 1837 C CA . GLY A 1 234 ? 49.701 -2.078 -64.596 1.00 73.38 234 GLY A CA 1
ATOM 1838 C C . GLY A 1 234 ? 50.276 -1.121 -65.647 1.00 73.38 234 GLY A C 1
ATOM 1839 O O . GLY A 1 234 ? 51.206 -1.504 -66.353 1.00 73.38 234 GLY A O 1
ATOM 1840 N N . TRP A 1 235 ? 49.789 0.119 -65.749 1.00 75.69 235 TRP A N 1
ATOM 1841 C CA . TRP A 1 235 ? 50.303 1.124 -66.685 1.00 75.69 235 TRP A CA 1
ATOM 1842 C C . TRP A 1 235 ? 51.328 2.048 -66.015 1.00 75.69 235 TRP A C 1
ATOM 1844 O O . TRP A 1 235 ? 51.173 2.474 -64.874 1.00 75.69 235 TRP A O 1
ATOM 1854 N N . THR A 1 236 ? 52.366 2.416 -66.758 1.00 75.25 236 THR A N 1
ATOM 1855 C CA . THR A 1 236 ? 53.454 3.297 -66.315 1.00 75.25 236 THR A CA 1
ATOM 1856 C C . THR A 1 236 ? 53.240 4.725 -66.816 1.00 75.25 236 THR A C 1
ATOM 1858 O O . THR A 1 236 ? 52.934 4.943 -67.988 1.00 75.25 236 THR A O 1
ATOM 1861 N N . LEU A 1 237 ? 53.385 5.725 -65.942 1.00 75.06 237 LEU A N 1
ATOM 1862 C CA . LEU A 1 237 ? 53.303 7.132 -66.342 1.00 75.06 237 LEU A CA 1
ATOM 1863 C C . LEU A 1 237 ? 54.637 7.584 -66.945 1.00 75.06 237 LEU A C 1
ATOM 1865 O O . LEU A 1 237 ? 55.655 7.616 -66.260 1.00 75.06 237 LEU A O 1
ATOM 1869 N N . PHE A 1 238 ? 54.615 8.042 -68.193 1.00 72.62 238 PHE A N 1
ATOM 1870 C CA . PHE A 1 238 ? 55.767 8.636 -68.863 1.00 72.62 238 PHE A CA 1
ATOM 1871 C C . PHE A 1 238 ? 55.361 9.915 -69.591 1.00 72.62 238 PHE A C 1
ATOM 1873 O O . PHE A 1 238 ? 54.544 9.890 -70.512 1.00 72.62 238 PHE A O 1
ATOM 1880 N N . ARG A 1 239 ? 55.936 11.055 -69.182 1.00 70.94 239 ARG A N 1
ATOM 1881 C CA . ARG A 1 239 ? 55.677 12.385 -69.774 1.00 70.94 239 ARG A CA 1
ATOM 1882 C C . ARG A 1 239 ? 54.178 12.654 -70.016 1.00 70.94 239 ARG A C 1
ATOM 1884 O O . ARG A 1 239 ? 53.791 13.043 -71.115 1.00 70.94 239 ARG A O 1
ATOM 1891 N N . TRP A 1 240 ? 53.350 12.441 -68.986 1.00 70.19 240 TRP A N 1
ATOM 1892 C CA . TRP A 1 240 ? 51.884 12.631 -69.008 1.00 70.19 240 TRP A CA 1
ATOM 1893 C C . TRP A 1 240 ? 51.084 11.645 -69.867 1.00 70.19 240 TRP A C 1
ATOM 1895 O O . TRP A 1 240 ? 49.881 11.819 -70.035 1.00 70.19 240 TRP A O 1
ATOM 1905 N N . LYS A 1 241 ? 51.727 10.597 -70.381 1.00 72.69 241 LYS A N 1
ATOM 1906 C CA . LYS A 1 241 ? 51.075 9.504 -71.099 1.00 72.69 241 LYS A CA 1
ATOM 1907 C C . LYS A 1 241 ? 51.174 8.225 -70.287 1.00 72.69 241 LYS A C 1
ATOM 1909 O O . LYS A 1 241 ? 52.191 7.979 -69.644 1.00 72.69 241 LYS A O 1
ATOM 1914 N N . CYS A 1 242 ? 50.136 7.405 -70.352 1.00 76.62 242 CYS A N 1
ATOM 1915 C CA . CYS A 1 242 ? 50.150 6.088 -69.737 1.00 76.62 242 CYS A CA 1
ATOM 1916 C C . CYS A 1 242 ? 50.628 5.063 -70.754 1.00 76.62 242 CYS A C 1
ATOM 1918 O O . CYS A 1 242 ? 50.049 4.939 -71.835 1.00 76.62 242 CYS A O 1
ATOM 1920 N N . LEU A 1 243 ? 51.695 4.358 -70.399 1.00 74.00 243 LEU A N 1
ATOM 1921 C CA . LEU A 1 243 ? 52.375 3.378 -71.223 1.00 74.00 243 LEU A CA 1
ATOM 1922 C C . LEU A 1 243 ? 52.237 1.994 -70.604 1.00 74.00 243 LEU A C 1
ATOM 1924 O O . LEU A 1 243 ? 52.565 1.793 -69.437 1.00 74.00 243 LEU A O 1
ATOM 1928 N N . TRP A 1 244 ? 51.785 1.030 -71.389 1.00 74.00 244 TRP A N 1
ATOM 1929 C CA . TRP A 1 244 ? 51.744 -0.371 -70.983 1.00 74.00 244 TRP A CA 1
ATOM 1930 C C . TRP A 1 244 ? 52.505 -1.218 -71.986 1.00 74.00 244 TRP A C 1
ATOM 1932 O O . TRP A 1 244 ? 52.328 -1.057 -73.193 1.00 74.00 244 TRP A O 1
ATOM 1942 N N . VAL A 1 245 ? 53.370 -2.096 -71.493 1.00 73.31 245 VAL A N 1
ATOM 1943 C CA . VAL A 1 245 ? 54.171 -2.987 -72.331 1.00 73.31 245 VAL A CA 1
ATOM 1944 C C . VAL A 1 245 ? 53.600 -4.385 -72.192 1.00 73.31 245 VAL A C 1
ATOM 1946 O O . VAL A 1 245 ? 53.533 -4.916 -71.088 1.00 73.31 245 VAL A O 1
ATOM 1949 N N . SER A 1 246 ? 53.172 -4.967 -73.309 1.00 69.25 246 SER A N 1
ATOM 1950 C CA . SER A 1 246 ? 52.766 -6.370 -73.330 1.00 69.25 246 SER A CA 1
ATOM 1951 C C . SER A 1 246 ? 53.993 -7.274 -73.278 1.00 69.25 246 SER A C 1
ATOM 1953 O O . SER A 1 246 ? 54.989 -7.012 -73.956 1.00 69.25 246 SER A O 1
ATOM 1955 N N . GLU A 1 247 ? 53.890 -8.364 -72.525 1.00 69.88 247 GLU A N 1
ATOM 1956 C CA . GLU A 1 247 ? 54.891 -9.434 -72.506 1.00 69.88 247 GLU A CA 1
ATOM 1957 C C . GLU A 1 247 ? 54.835 -10.309 -73.778 1.00 69.88 247 GLU A C 1
ATOM 1959 O O . GLU A 1 247 ? 55.792 -11.020 -74.089 1.00 69.88 247 GLU A O 1
ATOM 1964 N N . ASP A 1 248 ? 53.749 -10.223 -74.558 1.00 65.94 248 ASP A N 1
ATOM 1965 C CA . ASP A 1 248 ? 53.525 -11.060 -75.735 1.00 65.94 248 ASP A CA 1
ATOM 1966 C C . ASP A 1 248 ? 54.328 -10.597 -76.961 1.00 65.94 248 ASP A C 1
ATOM 1968 O O . ASP A 1 248 ? 54.350 -9.426 -77.357 1.00 65.94 248 ASP A O 1
ATOM 1972 N N . GLN A 1 249 ? 54.941 -11.561 -77.648 1.00 63.22 249 GLN A N 1
ATOM 1973 C CA . GLN A 1 249 ? 55.698 -11.334 -78.877 1.00 63.22 249 GLN A CA 1
ATOM 1974 C C . GLN A 1 249 ? 54.819 -11.544 -80.113 1.00 63.22 249 GLN A C 1
ATOM 1976 O O . GLN A 1 249 ? 54.704 -12.650 -80.641 1.00 63.22 249 GLN A O 1
ATOM 1981 N N . ILE A 1 250 ? 54.207 -10.465 -80.602 1.00 66.25 250 ILE A N 1
ATOM 1982 C CA . ILE A 1 250 ? 53.350 -10.487 -81.798 1.00 66.25 250 ILE A CA 1
ATOM 1983 C C . ILE A 1 250 ? 53.842 -9.506 -82.871 1.00 66.25 250 ILE A C 1
ATOM 1985 O O . ILE A 1 250 ? 54.634 -8.604 -82.613 1.00 66.25 250 ILE A O 1
ATOM 1989 N N . SER A 1 251 ? 53.380 -9.695 -84.110 1.00 70.06 251 SER A N 1
ATOM 1990 C CA . SER A 1 251 ? 53.735 -8.834 -85.247 1.00 70.06 251 SER A CA 1
ATOM 1991 C C . SER A 1 251 ? 53.203 -7.408 -85.081 1.00 70.06 251 SER A C 1
ATOM 1993 O O . SER A 1 251 ? 52.078 -7.245 -84.613 1.00 70.06 251 SER A O 1
ATOM 1995 N N . TRP A 1 252 ? 53.915 -6.415 -85.624 1.00 66.56 252 TRP A N 1
ATOM 1996 C CA . TRP A 1 252 ? 53.542 -4.992 -85.575 1.00 66.56 252 TRP A CA 1
ATOM 1997 C C . TRP A 1 252 ? 52.063 -4.703 -85.891 1.00 66.56 252 TRP A C 1
ATOM 1999 O O . TRP A 1 252 ? 51.406 -3.974 -85.152 1.00 66.56 252 TRP A O 1
ATOM 2009 N N . TRP A 1 253 ? 51.508 -5.305 -86.951 1.00 72.06 253 TRP A N 1
ATOM 2010 C CA . TRP A 1 253 ? 50.107 -5.099 -87.348 1.00 72.06 253 TRP A CA 1
ATOM 2011 C C . TRP A 1 253 ? 49.113 -5.606 -86.295 1.00 72.06 253 TRP A C 1
ATOM 2013 O O . TRP A 1 253 ? 48.175 -4.892 -85.952 1.00 72.06 253 TRP A O 1
ATOM 2023 N N . LYS A 1 254 ? 49.370 -6.791 -85.727 1.00 73.56 254 LYS A N 1
ATOM 2024 C CA . LYS A 1 254 ? 48.579 -7.357 -84.620 1.00 73.56 254 LYS A CA 1
ATOM 2025 C C . LYS A 1 254 ? 48.711 -6.523 -83.349 1.00 73.56 254 LYS A C 1
ATOM 2027 O O . LYS A 1 254 ? 47.728 -6.324 -82.648 1.00 73.56 254 LYS A O 1
ATOM 2032 N N . SER A 1 255 ? 49.901 -5.994 -83.076 1.00 71.88 255 SER A N 1
ATOM 2033 C CA . SER A 1 255 ? 50.131 -5.080 -81.957 1.00 71.88 255 SER A CA 1
ATOM 2034 C C . SER A 1 255 ? 49.336 -3.789 -82.089 1.00 71.88 255 SER A C 1
ATOM 2036 O O . SER A 1 255 ? 48.746 -3.323 -81.118 1.00 71.88 255 SER A O 1
ATOM 2038 N N . LYS A 1 256 ? 49.301 -3.209 -83.294 1.00 75.25 256 LYS A N 1
ATOM 2039 C CA . LYS A 1 256 ? 48.513 -2.010 -83.580 1.00 75.25 256 LYS A CA 1
ATOM 2040 C C . LYS A 1 256 ? 47.023 -2.270 -83.383 1.00 75.25 256 LYS A C 1
ATOM 2042 O O . LYS A 1 256 ? 46.379 -1.518 -82.664 1.00 75.25 256 LYS A O 1
ATOM 2047 N N . GLU A 1 257 ? 46.512 -3.362 -83.944 1.00 80.31 257 GLU A N 1
ATOM 2048 C CA . GLU A 1 257 ? 45.115 -3.773 -83.782 1.00 80.31 257 GLU A CA 1
ATOM 2049 C C . GLU A 1 257 ? 44.752 -4.021 -82.306 1.00 80.31 257 GLU A C 1
ATOM 2051 O O . GLU A 1 257 ? 43.714 -3.559 -81.837 1.00 80.31 257 GLU A O 1
ATOM 2056 N N . ALA A 1 258 ? 45.634 -4.673 -81.540 1.00 77.56 258 ALA A N 1
ATOM 2057 C CA . ALA A 1 258 ? 45.451 -4.891 -80.105 1.00 77.56 258 ALA A CA 1
ATOM 2058 C C . ALA A 1 258 ? 45.455 -3.582 -79.293 1.00 77.56 258 ALA A C 1
ATOM 2060 O O . ALA A 1 258 ? 44.727 -3.463 -78.306 1.00 77.56 258 ALA A O 1
ATOM 2061 N N . CYS A 1 259 ? 46.255 -2.590 -79.700 1.00 76.56 259 CYS A N 1
ATOM 2062 C CA . CYS A 1 259 ? 46.216 -1.256 -79.101 1.00 76.56 259 CYS A CA 1
ATOM 2063 C C . CYS A 1 259 ? 44.890 -0.550 -79.426 1.00 76.56 259 CYS A C 1
ATOM 2065 O O . CYS A 1 259 ? 44.207 -0.080 -78.512 1.00 76.56 259 CYS A O 1
ATOM 2067 N N . ASP A 1 260 ? 44.502 -0.537 -80.703 1.00 80.12 260 ASP A N 1
ATOM 2068 C CA . ASP A 1 260 ? 43.309 0.161 -81.186 1.00 80.12 260 ASP A CA 1
ATOM 2069 C C . ASP A 1 260 ? 42.018 -0.434 -80.580 1.00 80.12 260 ASP A C 1
ATOM 2071 O O . ASP A 1 260 ? 41.103 0.312 -80.231 1.00 80.12 260 ASP A O 1
ATOM 2075 N N . LYS A 1 261 ? 41.962 -1.760 -80.365 1.00 83.00 261 LYS A N 1
ATOM 2076 C CA . LYS A 1 261 ? 40.824 -2.456 -79.727 1.00 83.00 261 LYS A CA 1
ATOM 2077 C C . LYS A 1 261 ? 40.545 -1.994 -78.293 1.00 83.00 261 LYS A C 1
ATOM 2079 O O . LYS A 1 261 ? 39.417 -2.072 -77.822 1.00 83.00 261 LYS A O 1
ATOM 2084 N N . GLU A 1 262 ? 41.569 -1.523 -77.601 1.00 73.06 262 GLU A N 1
ATOM 2085 C CA . GLU A 1 262 ? 41.544 -1.210 -76.173 1.00 73.06 262 GLU A CA 1
ATOM 2086 C C . GLU A 1 262 ? 41.648 0.303 -75.923 1.00 73.06 262 GLU A C 1
ATOM 2088 O O . GLU A 1 262 ? 42.239 0.750 -74.938 1.00 73.06 262 GLU A O 1
ATOM 2093 N N . SER A 1 263 ? 41.130 1.100 -76.864 1.00 75.75 263 SER A N 1
ATOM 2094 C CA . SER A 1 263 ? 41.087 2.570 -76.795 1.00 75.75 263 SER A CA 1
ATOM 2095 C C . SER A 1 263 ? 42.457 3.227 -76.582 1.00 75.75 263 SER A C 1
ATOM 2097 O O . SER A 1 263 ? 42.581 4.293 -75.983 1.00 75.75 263 SER A O 1
ATOM 2099 N N . SER A 1 264 ? 43.513 2.599 -77.091 1.00 77.94 264 SER A N 1
ATOM 2100 C CA . SER A 1 264 ? 44.892 3.066 -76.962 1.00 77.94 264 SER A CA 1
ATOM 2101 C C . SER A 1 264 ? 45.586 3.108 -78.323 1.00 77.94 264 SER A C 1
ATOM 2103 O O . SER A 1 264 ? 45.067 2.599 -79.310 1.00 77.94 264 SER A O 1
ATOM 2105 N N . ARG A 1 265 ? 46.778 3.700 -78.397 1.00 76.56 265 ARG A N 1
ATOM 2106 C CA . ARG A 1 265 ? 47.564 3.783 -79.632 1.00 76.56 265 ARG A CA 1
ATOM 2107 C C . ARG A 1 265 ? 48.916 3.111 -79.480 1.00 76.56 265 ARG A C 1
ATOM 2109 O O . ARG A 1 265 ? 49.592 3.308 -78.476 1.00 76.56 265 ARG A O 1
ATOM 2116 N N . LEU A 1 266 ? 49.343 2.380 -80.505 1.00 75.88 266 LEU A N 1
ATOM 2117 C CA . LEU A 1 266 ? 50.696 1.833 -80.565 1.00 75.88 266 LEU A CA 1
ATOM 2118 C C . LEU A 1 266 ? 51.735 2.967 -80.522 1.00 75.88 266 LEU A C 1
ATOM 2120 O O . LEU A 1 266 ? 51.666 3.904 -81.321 1.00 75.88 266 LEU A O 1
ATOM 2124 N N . LEU A 1 267 ? 52.692 2.891 -79.597 1.00 72.06 267 LEU A N 1
ATOM 2125 C CA . LEU A 1 267 ? 53.777 3.859 -79.472 1.00 72.06 267 LEU A CA 1
ATOM 2126 C C . LEU A 1 267 ? 54.695 3.774 -80.685 1.00 72.06 267 LEU A C 1
ATOM 2128 O O . LEU A 1 267 ? 55.301 2.743 -80.967 1.00 72.06 267 LEU A O 1
ATOM 2132 N N . VAL A 1 268 ? 54.824 4.904 -81.369 1.00 69.12 268 VAL A N 1
ATOM 2133 C CA . VAL A 1 268 ? 55.774 5.104 -82.457 1.00 69.12 268 VAL A CA 1
ATOM 2134 C C . VAL A 1 268 ? 56.713 6.215 -82.017 1.00 69.12 268 VAL A C 1
ATOM 2136 O O . VAL A 1 268 ? 56.270 7.338 -81.775 1.00 69.12 268 VAL A O 1
ATOM 2139 N N . LEU A 1 269 ? 57.994 5.889 -81.859 1.00 63.09 269 LEU A N 1
ATOM 2140 C CA . LEU A 1 269 ? 59.015 6.843 -81.440 1.00 63.09 269 LEU A CA 1
ATOM 2141 C C . LEU A 1 269 ? 59.607 7.524 -82.679 1.00 63.09 269 LEU A C 1
ATOM 2143 O O . LEU A 1 269 ? 60.139 6.826 -83.542 1.00 63.09 269 LEU A O 1
ATOM 2147 N N . PRO A 1 270 ? 59.512 8.858 -82.794 1.00 55.81 270 PRO A N 1
ATOM 2148 C CA . PRO A 1 270 ? 60.010 9.576 -83.962 1.00 55.81 270 PRO A CA 1
ATOM 2149 C C . PRO A 1 270 ? 61.538 9.752 -83.966 1.00 55.81 270 PRO A C 1
ATOM 2151 O O . PRO A 1 270 ? 62.092 10.058 -85.017 1.00 55.81 270 PRO A O 1
ATOM 2154 N N . GLU A 1 271 ? 62.233 9.551 -82.835 1.00 57.31 271 GLU A N 1
ATOM 2155 C CA . GLU A 1 271 ? 63.668 9.849 -82.709 1.00 57.31 271 GLU A CA 1
ATOM 2156 C C . GLU A 1 271 ? 64.454 8.789 -81.906 1.00 57.31 271 GLU A C 1
ATOM 2158 O O . GLU A 1 271 ? 63.987 8.346 -80.853 1.00 57.31 271 GLU A O 1
ATOM 2163 N N . PRO A 1 272 ? 65.680 8.415 -82.328 1.00 55.72 272 PRO A N 1
ATOM 2164 C CA . PRO A 1 272 ? 66.437 7.300 -81.743 1.00 55.72 272 PRO A CA 1
ATOM 2165 C C . PRO A 1 272 ? 66.916 7.540 -80.301 1.00 55.72 272 PRO A C 1
ATOM 2167 O O . PRO A 1 272 ? 67.085 6.591 -79.542 1.00 55.72 272 PRO A O 1
ATOM 2170 N N . TRP A 1 273 ? 67.100 8.794 -79.884 1.00 45.75 273 TRP A N 1
ATOM 2171 C CA . TRP A 1 273 ? 67.552 9.148 -78.532 1.00 45.75 273 TRP A CA 1
ATOM 2172 C C . TRP A 1 273 ? 66.424 9.092 -77.488 1.00 45.75 273 TRP A C 1
ATOM 2174 O O . TRP A 1 273 ? 66.683 8.808 -76.320 1.00 45.75 273 TRP A O 1
ATOM 2184 N N . SER A 1 274 ? 65.164 9.227 -77.919 1.00 57.16 274 SER A N 1
ATOM 2185 C CA . SER A 1 274 ? 63.979 9.071 -77.058 1.00 57.16 274 SER A CA 1
ATOM 2186 C C . SER A 1 274 ? 63.748 7.627 -76.590 1.00 57.16 274 SER A C 1
ATOM 2188 O O . SER A 1 274 ? 63.094 7.399 -75.576 1.00 57.16 274 SER A O 1
ATOM 2190 N N . VAL A 1 275 ? 64.327 6.652 -77.299 1.00 61.53 275 VAL A N 1
ATOM 2191 C CA . VAL A 1 275 ? 64.217 5.215 -77.015 1.00 61.53 275 VAL A CA 1
ATOM 2192 C C . VAL A 1 275 ? 64.893 4.872 -75.685 1.00 61.53 275 VAL A C 1
ATOM 2194 O O . VAL A 1 275 ? 64.337 4.119 -74.895 1.00 61.53 275 VAL A O 1
ATOM 2197 N N . ARG A 1 276 ? 66.064 5.457 -75.397 1.00 62.62 276 ARG A N 1
ATOM 2198 C CA . ARG A 1 276 ? 66.824 5.164 -74.171 1.00 62.62 276 ARG A CA 1
ATOM 2199 C C . ARG A 1 276 ? 66.133 5.704 -72.920 1.00 62.62 276 ARG A C 1
ATOM 2201 O O . ARG A 1 276 ? 65.904 4.937 -71.993 1.00 62.62 276 ARG A O 1
ATOM 2208 N N . GLU A 1 277 ? 65.745 6.979 -72.933 1.00 64.25 277 GLU A N 1
ATOM 2209 C CA . GLU A 1 277 ? 65.019 7.608 -71.817 1.00 64.25 277 GLU A CA 1
ATOM 2210 C C . GLU A 1 277 ? 63.689 6.902 -71.522 1.00 64.25 277 GLU A C 1
ATOM 2212 O O . GLU A 1 277 ? 63.287 6.770 -70.369 1.00 64.25 277 GLU A O 1
ATOM 2217 N N . LEU A 1 278 ? 63.000 6.442 -72.570 1.00 66.06 278 LEU A N 1
ATOM 2218 C CA . LEU A 1 278 ? 61.763 5.682 -72.448 1.00 66.06 278 LEU A CA 1
ATOM 2219 C C . LEU A 1 278 ? 62.001 4.314 -71.791 1.00 66.06 278 LEU A C 1
ATOM 2221 O O . LEU A 1 278 ? 61.290 3.953 -70.858 1.00 66.06 278 LEU A O 1
ATOM 2225 N N . TRP A 1 279 ? 62.989 3.551 -72.261 1.00 65.75 279 TRP A N 1
ATOM 2226 C CA . TRP A 1 279 ? 63.272 2.218 -71.722 1.00 65.75 279 TRP A CA 1
ATOM 2227 C C . TRP A 1 279 ? 63.779 2.267 -70.281 1.00 65.75 279 TRP A C 1
ATOM 2229 O O . TRP A 1 279 ? 63.318 1.481 -69.457 1.00 65.75 279 TRP A O 1
ATOM 2239 N N . GLU A 1 280 ? 64.634 3.237 -69.948 1.00 65.94 280 GLU A N 1
ATOM 2240 C CA . GLU A 1 280 ? 65.074 3.486 -68.569 1.00 65.94 280 GLU A CA 1
ATOM 2241 C C . GLU A 1 280 ? 63.902 3.830 -67.634 1.00 65.94 280 GLU A C 1
ATOM 2243 O O . GLU A 1 280 ? 63.932 3.480 -66.456 1.00 65.94 280 GLU A O 1
ATOM 2248 N N . ALA A 1 281 ? 62.853 4.476 -68.154 1.00 62.72 281 ALA A N 1
ATOM 2249 C CA . ALA A 1 281 ? 61.683 4.864 -67.373 1.00 62.72 281 ALA A CA 1
ATOM 2250 C C . ALA A 1 281 ? 60.609 3.767 -67.233 1.00 62.72 281 ALA A C 1
ATOM 2252 O O . ALA A 1 281 ? 59.843 3.807 -66.272 1.00 62.72 281 ALA A O 1
ATOM 2253 N N . ILE A 1 282 ? 60.510 2.817 -68.172 1.00 61.56 282 ILE A N 1
ATOM 2254 C CA . ILE A 1 282 ? 59.393 1.853 -68.219 1.00 61.56 282 ILE A CA 1
ATOM 2255 C C . ILE A 1 282 ? 59.760 0.477 -67.661 1.00 61.56 282 ILE A C 1
ATOM 2257 O O . ILE A 1 282 ? 58.893 -0.194 -67.107 1.00 61.56 282 ILE A O 1
ATOM 2261 N N . VAL A 1 283 ? 61.007 0.018 -67.797 1.00 59.84 283 VAL A N 1
ATOM 2262 C CA . VAL A 1 283 ? 61.332 -1.393 -67.526 1.00 59.84 283 VAL A CA 1
ATOM 2263 C C . VAL A 1 283 ? 62.573 -1.509 -66.622 1.00 59.84 283 VAL A C 1
ATOM 2265 O O . VAL A 1 283 ? 63.671 -1.068 -66.948 1.00 59.84 283 VAL A O 1
ATOM 2268 N N . SER A 1 284 ? 62.394 -2.110 -65.442 1.00 54.75 284 SER A N 1
ATOM 2269 C CA . SER A 1 284 ? 63.381 -2.150 -64.348 1.00 54.75 284 SER A CA 1
ATOM 2270 C C . SER A 1 284 ? 64.183 -3.457 -64.237 1.00 54.75 284 SER A C 1
ATOM 2272 O O . SER A 1 284 ? 64.892 -3.655 -63.252 1.00 54.75 284 SER A O 1
ATOM 2274 N N . THR A 1 285 ? 64.106 -4.365 -65.215 1.00 51.31 285 THR A N 1
ATOM 2275 C CA . THR A 1 285 ? 64.707 -5.711 -65.123 1.00 51.31 285 THR A CA 1
ATOM 2276 C C . THR A 1 285 ? 65.757 -6.009 -66.203 1.00 51.31 285 THR A C 1
ATOM 2278 O O . THR A 1 285 ? 65.734 -5.476 -67.313 1.00 51.31 285 THR A O 1
ATOM 2281 N N . GLU A 1 286 ? 66.693 -6.908 -65.865 1.00 48.09 286 GLU A N 1
ATOM 2282 C CA . GLU A 1 286 ? 67.872 -7.328 -66.654 1.00 48.09 286 GLU A CA 1
ATOM 2283 C C . GLU A 1 286 ? 67.582 -7.899 -68.057 1.00 48.09 286 GLU A C 1
ATOM 2285 O O . GLU A 1 286 ? 68.506 -8.051 -68.859 1.00 48.09 286 GLU A O 1
ATOM 2290 N N . GLN A 1 287 ? 66.322 -8.155 -68.421 1.00 52.22 287 GLN A N 1
ATOM 2291 C CA . GLN A 1 287 ? 65.950 -8.592 -69.778 1.00 52.22 287 GLN A CA 1
ATOM 2292 C C . GLN A 1 287 ? 66.218 -7.514 -70.856 1.00 52.22 287 GLN A C 1
ATOM 2294 O O . GLN A 1 287 ? 66.184 -7.785 -72.059 1.00 52.22 287 GLN A O 1
ATOM 2299 N N . HIS A 1 288 ? 66.576 -6.300 -70.433 1.00 52.59 288 HIS A N 1
ATOM 2300 C CA . HIS A 1 288 ? 66.766 -5.125 -71.273 1.00 52.59 288 HIS A CA 1
ATOM 2301 C C . HIS A 1 288 ? 67.990 -5.091 -72.188 1.00 52.59 288 HIS A C 1
ATOM 2303 O O . HIS A 1 288 ? 67.928 -4.472 -73.254 1.00 52.59 288 HIS A O 1
ATOM 2309 N N . GLN A 1 289 ? 69.107 -5.729 -71.832 1.00 50.94 289 GLN A N 1
ATOM 2310 C CA . GLN A 1 289 ? 70.294 -5.632 -72.691 1.00 50.94 289 GLN A CA 1
ATOM 2311 C C . GLN A 1 289 ? 70.132 -6.392 -74.013 1.00 50.94 289 GLN A C 1
ATOM 2313 O O . GLN A 1 289 ? 70.780 -6.044 -74.999 1.00 50.94 289 GLN A O 1
ATOM 2318 N N . LEU A 1 290 ? 69.270 -7.410 -74.055 1.00 47.09 290 LEU A N 1
ATOM 2319 C CA . LEU A 1 290 ? 69.021 -8.194 -75.267 1.00 47.09 290 LEU A CA 1
ATOM 2320 C C . LEU A 1 290 ? 68.086 -7.461 -76.235 1.00 47.09 290 LEU A C 1
ATOM 2322 O O . LEU A 1 290 ? 68.331 -7.439 -77.440 1.00 47.09 290 LEU A O 1
ATOM 2326 N N . MET A 1 291 ? 67.073 -6.789 -75.697 1.00 47.62 291 MET A N 1
ATOM 2327 C CA . MET A 1 291 ? 66.062 -6.070 -76.470 1.00 47.62 291 MET A CA 1
ATOM 2328 C C . MET A 1 291 ? 66.593 -4.789 -77.127 1.00 47.62 291 MET A C 1
ATOM 2330 O O . MET A 1 291 ? 66.374 -4.577 -78.320 1.00 47.62 291 MET A O 1
ATOM 2334 N N . LEU A 1 292 ? 67.380 -3.983 -76.403 1.00 50.09 292 LEU A N 1
ATOM 2335 C CA . LEU A 1 292 ? 68.051 -2.802 -76.969 1.00 50.09 292 LEU A CA 1
ATOM 2336 C C . LEU A 1 292 ? 69.030 -3.181 -78.096 1.00 50.09 292 LEU A C 1
ATOM 2338 O O . LEU A 1 292 ? 69.067 -2.521 -79.134 1.00 50.09 292 LEU A O 1
ATOM 2342 N N . ARG A 1 293 ? 69.757 -4.300 -77.946 1.00 43.12 293 ARG A N 1
ATOM 2343 C CA . ARG A 1 293 ? 70.673 -4.815 -78.983 1.00 43.12 293 ARG A CA 1
ATOM 2344 C C . ARG A 1 293 ? 69.945 -5.329 -80.230 1.00 43.12 293 ARG A C 1
ATOM 2346 O O . ARG A 1 293 ? 70.504 -5.259 -81.324 1.00 43.12 293 ARG A O 1
ATOM 2353 N N . MET A 1 294 ? 68.724 -5.852 -80.091 1.00 43.84 294 MET A N 1
ATOM 2354 C CA . MET A 1 294 ? 67.889 -6.230 -81.239 1.00 43.84 294 MET A CA 1
ATOM 2355 C C . MET A 1 294 ? 67.322 -5.004 -81.963 1.00 43.84 294 MET A C 1
ATOM 2357 O O . MET A 1 294 ? 67.241 -5.006 -83.191 1.00 43.84 294 MET A O 1
ATOM 2361 N N . TYR A 1 295 ? 66.982 -3.944 -81.225 1.00 46.81 295 TYR A N 1
ATOM 2362 C CA . TYR A 1 295 ? 66.456 -2.703 -81.792 1.00 46.81 295 TYR A CA 1
ATOM 2363 C C . TYR A 1 295 ? 67.497 -1.963 -82.649 1.00 46.81 295 TYR A C 1
ATOM 2365 O O . TYR A 1 295 ? 67.209 -1.619 -83.795 1.00 46.81 295 TYR A O 1
ATOM 2373 N N . GLU A 1 296 ? 68.733 -1.800 -82.155 1.00 47.28 296 GLU A N 1
ATOM 2374 C CA . GLU A 1 296 ? 69.816 -1.148 -82.916 1.00 47.28 296 GLU A CA 1
ATOM 2375 C C . GLU A 1 296 ? 70.190 -1.909 -84.202 1.00 47.28 296 GLU A C 1
ATOM 2377 O O . GLU A 1 296 ? 70.555 -1.292 -85.201 1.00 47.28 296 GLU A O 1
ATOM 2382 N N . LYS A 1 297 ? 70.052 -3.243 -84.225 1.00 43.31 297 LYS A N 1
ATOM 2383 C CA . LYS A 1 297 ? 70.350 -4.057 -85.417 1.00 43.31 297 LYS A CA 1
ATOM 2384 C C . LYS A 1 297 ? 69.251 -4.038 -86.483 1.00 43.31 297 LYS A C 1
ATOM 2386 O O . LYS A 1 297 ? 69.562 -4.187 -87.662 1.00 43.31 297 LYS A O 1
ATOM 2391 N N . ASN A 1 298 ? 67.987 -3.858 -86.103 1.00 44.47 298 ASN A N 1
ATOM 2392 C CA . ASN A 1 298 ? 66.855 -3.984 -87.028 1.00 44.47 298 ASN A CA 1
ATOM 2393 C C . ASN A 1 298 ? 66.497 -2.693 -87.784 1.00 44.47 298 ASN A C 1
ATOM 2395 O O . ASN A 1 298 ? 65.754 -2.765 -88.759 1.00 44.47 298 ASN A O 1
ATOM 2399 N N . PHE A 1 299 ? 67.055 -1.532 -87.420 1.00 43.41 299 PHE A N 1
ATOM 2400 C CA . PHE A 1 299 ? 66.846 -0.278 -88.168 1.00 43.41 299 PHE A CA 1
ATOM 2401 C C . PHE A 1 299 ? 67.508 -0.289 -89.566 1.00 43.41 299 PHE A C 1
ATOM 2403 O O . PHE A 1 299 ? 67.174 0.527 -90.421 1.00 43.41 299 PHE A O 1
ATOM 2410 N N . ALA A 1 300 ? 68.418 -1.238 -89.823 1.00 42.75 300 ALA A N 1
ATOM 2411 C CA . ALA A 1 300 ? 69.120 -1.403 -91.099 1.00 42.75 300 ALA A CA 1
ATOM 2412 C C . ALA A 1 300 ? 68.363 -2.255 -92.143 1.00 42.75 300 ALA A C 1
ATOM 2414 O O . ALA A 1 300 ? 68.848 -2.436 -93.256 1.00 42.75 300 ALA A O 1
ATOM 2415 N N . SER A 1 301 ? 67.184 -2.788 -91.808 1.00 38.00 301 SER A N 1
ATOM 2416 C CA . SER A 1 301 ? 66.383 -3.652 -92.680 1.00 38.00 301 SER A CA 1
ATOM 2417 C C . SER A 1 301 ? 64.989 -3.052 -92.858 1.00 38.00 301 SER A C 1
ATOM 2419 O O . SER A 1 301 ? 64.308 -2.763 -91.877 1.00 38.00 301 SER A O 1
ATOM 2421 N N . SER A 1 302 ? 64.544 -2.875 -94.105 1.00 37.31 302 SER A N 1
ATOM 2422 C CA . SER A 1 302 ? 63.277 -2.229 -94.502 1.00 37.31 302 SER A CA 1
ATOM 2423 C C . SER A 1 302 ? 61.989 -2.976 -94.101 1.00 37.31 302 SER A C 1
ATOM 2425 O O . SER A 1 302 ? 60.964 -2.827 -94.757 1.00 37.31 302 SER A O 1
ATOM 2427 N N . ASN A 1 303 ? 62.017 -3.775 -93.035 1.00 42.41 303 ASN A N 1
ATOM 2428 C CA . ASN A 1 303 ? 60.845 -4.337 -92.370 1.00 42.41 303 ASN A CA 1
ATOM 2429 C C . ASN A 1 303 ? 61.191 -4.615 -90.900 1.00 42.41 303 ASN A C 1
ATOM 2431 O O . ASN A 1 303 ? 61.722 -5.686 -90.588 1.00 42.41 303 ASN A O 1
ATOM 2435 N N . PRO A 1 304 ? 60.918 -3.684 -89.973 1.00 41.00 304 PRO A N 1
ATOM 2436 C CA . PRO A 1 304 ? 61.217 -3.930 -88.578 1.00 41.00 304 PRO A CA 1
ATOM 2437 C C . PRO A 1 304 ? 60.157 -4.878 -88.004 1.00 41.00 304 PRO A C 1
ATOM 2439 O O . PRO A 1 304 ? 59.004 -4.504 -87.780 1.00 41.00 304 PRO A O 1
ATOM 2442 N N . VAL A 1 305 ? 60.549 -6.126 -87.738 1.00 37.72 305 VAL A N 1
ATOM 2443 C CA . VAL A 1 305 ? 59.831 -6.972 -86.780 1.00 37.72 305 VAL A CA 1
ATOM 2444 C C . VAL A 1 305 ? 60.096 -6.368 -85.402 1.00 37.72 305 VAL A C 1
ATOM 2446 O O . VAL A 1 305 ? 61.105 -6.654 -84.760 1.00 37.72 305 VAL A O 1
ATOM 2449 N N . VAL A 1 306 ? 59.239 -5.434 -84.993 1.00 40.59 306 VAL A N 1
ATOM 2450 C CA . VAL A 1 306 ? 59.320 -4.797 -83.677 1.00 40.59 306 VAL A CA 1
ATOM 2451 C C . VAL A 1 306 ? 58.645 -5.720 -82.672 1.00 40.59 306 VAL A C 1
ATOM 2453 O O . VAL A 1 306 ? 57.421 -5.840 -82.658 1.00 40.59 306 VAL A O 1
ATOM 2456 N N . PHE A 1 307 ? 59.455 -6.388 -81.855 1.00 44.25 307 PHE A N 1
ATOM 2457 C CA . PHE A 1 307 ? 58.994 -7.072 -80.654 1.00 44.25 307 PHE A CA 1
ATOM 2458 C C . PHE A 1 307 ? 58.924 -6.076 -79.489 1.00 44.25 307 PHE A C 1
ATOM 2460 O O . PHE A 1 307 ? 59.775 -5.198 -79.357 1.00 44.25 307 PHE A O 1
ATOM 2467 N N . THR A 1 308 ? 57.887 -6.246 -78.669 1.00 49.94 308 THR A N 1
ATOM 2468 C CA . THR A 1 308 ? 57.298 -5.332 -77.672 1.00 49.94 308 THR A CA 1
ATOM 2469 C C . THR A 1 308 ? 56.641 -4.089 -78.243 1.00 49.94 308 THR A C 1
ATOM 2471 O O . THR A 1 308 ? 57.260 -3.165 -78.764 1.00 49.94 308 THR A O 1
ATOM 2474 N N . PHE A 1 309 ? 55.322 -4.079 -78.132 1.00 52.56 309 PHE A N 1
ATOM 2475 C CA . PHE A 1 309 ? 54.519 -2.911 -78.394 1.00 52.56 309 PHE A CA 1
ATOM 2476 C C . PHE A 1 309 ? 54.243 -2.204 -77.080 1.00 52.56 309 PHE A C 1
ATOM 2478 O O . PHE A 1 309 ? 53.746 -2.804 -76.128 1.00 52.56 309 PHE A O 1
ATOM 2485 N N . VAL A 1 310 ? 54.569 -0.917 -77.043 1.00 53.06 310 VAL A N 1
ATOM 2486 C CA . VAL A 1 310 ? 54.163 -0.049 -75.948 1.00 53.06 310 VAL A CA 1
ATOM 2487 C C . VAL A 1 310 ? 52.836 0.576 -76.345 1.00 53.06 310 VAL A C 1
ATOM 2489 O O . VAL A 1 310 ? 52.701 1.193 -77.400 1.00 53.06 310 VAL A O 1
ATOM 2492 N N . LYS A 1 311 ? 51.833 0.370 -75.517 1.00 59.12 311 LYS A N 1
ATOM 2493 C CA . LYS A 1 311 ? 50.474 0.848 -75.690 1.00 59.12 311 LYS A CA 1
ATOM 2494 C C . LYS A 1 311 ? 50.364 2.216 -75.021 1.00 59.12 311 LYS A C 1
ATOM 2496 O O . LYS A 1 311 ? 50.719 2.332 -73.855 1.00 59.12 311 LYS A O 1
ATOM 2501 N N . ILE A 1 312 ? 49.912 3.248 -75.731 1.00 53.69 312 ILE A N 1
ATOM 2502 C CA . ILE A 1 312 ? 49.697 4.596 -75.186 1.00 53.69 312 ILE A CA 1
ATOM 2503 C C . ILE A 1 312 ? 48.202 4.823 -74.980 1.00 53.69 312 ILE A C 1
ATOM 2505 O O . ILE A 1 312 ? 47.463 4.917 -75.961 1.00 53.69 312 ILE A O 1
ATOM 2509 N N . HIS A 1 313 ? 47.752 5.004 -73.742 1.00 47.72 313 HIS A N 1
ATOM 2510 C CA . HIS A 1 313 ? 46.446 5.620 -73.507 1.00 47.72 313 HIS A CA 1
ATOM 2511 C C . HIS A 1 313 ? 46.618 7.147 -73.549 1.00 47.72 313 HIS A C 1
ATOM 2513 O O . HIS A 1 313 ? 47.456 7.699 -72.831 1.00 47.72 313 HIS A O 1
ATOM 2519 N N . LEU A 1 314 ? 45.905 7.817 -74.463 1.00 49.16 314 LEU A N 1
ATOM 2520 C CA . LEU A 1 314 ? 46.092 9.249 -74.743 1.00 49.16 314 LEU A CA 1
ATOM 2521 C C . LEU A 1 314 ? 45.402 10.161 -73.725 1.00 49.16 314 LEU A C 1
ATOM 2523 O O . LEU A 1 314 ? 45.832 11.301 -73.575 1.00 49.16 314 LEU A O 1
ATOM 2527 N N . ASP A 1 315 ? 44.416 9.645 -72.992 1.00 46.94 315 ASP A N 1
ATOM 2528 C CA . ASP A 1 315 ? 43.673 10.423 -72.006 1.00 46.94 315 ASP A CA 1
ATOM 2529 C C . ASP A 1 315 ? 43.959 9.936 -70.585 1.00 46.94 315 ASP A C 1
ATOM 2531 O O . ASP A 1 315 ? 43.851 8.749 -70.274 1.00 46.94 315 ASP A O 1
ATOM 2535 N N . LEU A 1 316 ? 44.318 10.867 -69.702 1.00 52.03 316 LEU A N 1
ATOM 2536 C CA . LEU A 1 316 ? 44.275 10.637 -68.262 1.00 52.03 316 LEU A CA 1
ATOM 2537 C C . LEU A 1 316 ? 42.810 10.400 -67.893 1.00 52.03 316 LEU A C 1
ATOM 2539 O O . LEU A 1 316 ? 41.980 11.291 -68.077 1.00 52.03 316 LEU A O 1
ATOM 2543 N N . GLN A 1 317 ? 42.475 9.211 -67.395 1.00 49.06 317 GLN A N 1
ATOM 2544 C CA . GLN A 1 317 ? 41.124 8.987 -66.897 1.00 49.06 317 GLN A CA 1
ATOM 2545 C C . GLN A 1 317 ? 40.924 9.809 -65.617 1.00 49.06 317 GLN A C 1
ATOM 2547 O O . GLN A 1 317 ? 41.732 9.697 -64.688 1.00 49.06 317 GLN A O 1
ATOM 2552 N N . PRO A 1 318 ? 39.855 10.618 -65.515 1.00 41.84 318 PRO A N 1
ATOM 2553 C CA . PRO A 1 318 ? 39.379 11.032 -64.212 1.00 41.84 318 PRO A CA 1
ATOM 2554 C C . PRO A 1 318 ? 38.867 9.769 -63.518 1.00 41.84 318 PRO A C 1
ATOM 2556 O O . PRO A 1 318 ? 37.869 9.186 -63.936 1.00 41.84 318 PRO A O 1
ATOM 2559 N N . ILE A 1 319 ? 39.581 9.319 -62.489 1.00 43.41 319 ILE A N 1
ATOM 2560 C CA . ILE A 1 319 ? 39.054 8.311 -61.571 1.00 43.41 319 ILE A CA 1
ATOM 2561 C C . ILE A 1 319 ? 37.924 9.017 -60.809 1.00 43.41 319 ILE A C 1
ATOM 2563 O O . ILE A 1 319 ? 38.200 9.861 -59.952 1.00 43.41 319 ILE A O 1
ATOM 2567 N N . ILE A 1 320 ? 36.678 8.770 -61.227 1.00 37.03 320 ILE A N 1
ATOM 2568 C CA . ILE A 1 320 ? 35.456 9.196 -60.526 1.00 37.03 320 ILE A CA 1
ATOM 2569 C C . ILE A 1 320 ? 35.182 8.199 -59.405 1.00 37.03 320 ILE A C 1
ATOM 2571 O O . ILE A 1 320 ? 35.176 6.985 -59.706 1.00 37.03 320 ILE A O 1
#

Organism: NCBI:txid35019